Protein AF-A0A7S1EQN2-F1 (afdb_monomer)

Radius of gyration: 23.6 Å; Cα contacts (8 Å, |Δi|>4): 214; chains: 1; bounding box: 55×67×51 Å

Sequence (287 aa):
FISLLSAARLQPSLTHERLGELANFMASVASGYPKDSQSVASEIAAFLDESAPVMQPVLRKQLVRSISVLRSKGAIELTVTVPLFFRMLSIRDKALRVSLHSQIIADIKSLNQKHKNEQLNRKLQTFLFQMIQENDELLVKRALHLLSELFRRRIWNDERTVNVISLACFHDSASIFLIAARFLLGSNQNLDSEYQAESGSESDGEEETESGKGKKNKGLKFDSSGIEGKAMWEAFHKTSKKSTRKKKRVERAIAKAQKKSAFHSDSNGVELEDNPFAAIMMLHDPQ

Solvent-accessible surface area (backbone atoms only — not comparable to full-atom values): 16886 Å² total; per-residue (Å²): 106,68,73,55,53,54,53,37,69,77,45,39,67,53,90,53,66,69,53,29,55,48,42,39,49,51,32,71,51,27,88,82,36,65,70,61,30,28,55,52,43,51,55,52,50,52,50,46,72,77,37,50,87,60,31,41,70,68,49,52,54,33,47,53,51,18,46,58,47,28,37,76,73,68,34,46,58,65,86,58,49,47,59,53,49,54,61,56,51,75,46,98,39,53,71,57,35,57,50,43,55,55,45,51,52,50,50,58,48,59,60,42,67,88,52,77,50,62,73,61,49,52,53,54,48,53,52,47,55,51,44,53,74,45,88,50,67,66,57,22,47,54,39,50,53,51,51,53,51,38,33,74,71,60,73,56,78,47,47,67,60,41,44,53,42,55,57,39,44,74,44,94,49,67,68,46,18,51,55,32,49,36,55,44,62,43,71,55,89,50,50,74,60,49,53,55,48,61,50,41,70,84,65,74,85,82,82,90,74,89,82,79,95,70,95,68,84,82,73,82,80,82,75,96,70,71,78,60,63,59,55,54,55,56,67,76,57,75,85,53,93,78,45,66,69,55,50,54,52,50,53,52,50,52,52,50,51,51,49,54,53,48,71,66,64,74,72,87,80,79,92,70,65,85,53,48,46,58,51,57,76,40,45,86,74,96,122

Nearest PDB structures (foldseek):
  8fl3-assembly1_NT  TM=7.918E-01  e=3.821E-11  Homo sapiens
  8inf-assembly1_f  TM=8.889E-01  e=9.506E-09  Homo sapiens
  8ink-assembly1_N  TM=9.505E-01  e=3.818E-08  Homo sapiens
  8ipy-assembly1_N  TM=9.515E-01  e=5.466E-08  Homo sapiens
  6mq5-assembly2_B  TM=6.743E-01  e=2.743E-01  Homo sapiens

InterPro domains:
  IPR012977 SDA1, N-terminal [PF08158] (25-287)
  IPR027312 Sda1 [PTHR12730] (1-287)

Secondary structure (DSSP, 8-state):
-HHHHHHHHH-TTS--HHHHHHHHHHHHHGGG-HHHHHHHHHHHHHHHHHHTTTS-HHHHHHHHHHHHHHHHTTSS-HHHHHHHHHHGGGSS-HHHHHHHHHHHHHHHHHHTSSS--HHHHHHHHHHHHHHHSSS-HHHHHHHHHHHHHHHHTTSS--HHHHHHHHHGGGSS-HHHHHHHHHHHTT--TTHHHHHHHHHHHTS-S--------------------STHHHHHHHHHTSS-TTHHHHHHHHHHHHHHHHHHHHTTTSS-S------TTTTGGGSS---

Structure (mmCIF, N/CA/C/O backbone):
data_AF-A0A7S1EQN2-F1
#
_entry.id   AF-A0A7S1EQN2-F1
#
loop_
_atom_site.group_PDB
_atom_site.id
_atom_site.type_symbol
_atom_site.label_atom_id
_atom_site.label_alt_id
_atom_site.label_comp_id
_atom_site.label_asym_id
_atom_site.label_entity_id
_atom_site.label_seq_id
_atom_site.pdbx_PDB_ins_code
_atom_site.Cartn_x
_atom_site.Cartn_y
_atom_site.Cartn_z
_atom_site.occupancy
_atom_site.B_iso_or_equiv
_atom_site.auth_seq_id
_atom_site.auth_comp_id
_atom_site.auth_asym_id
_atom_site.auth_atom_id
_atom_site.pdbx_PDB_model_num
ATOM 1 N N . PHE A 1 1 ? -18.781 -7.965 18.077 1.00 85.00 1 PHE A N 1
ATOM 2 C CA . PHE A 1 1 ? -17.889 -7.831 16.908 1.00 85.00 1 PHE A CA 1
ATOM 3 C C . PHE A 1 1 ? -17.372 -9.191 16.466 1.00 85.00 1 PHE A C 1
ATOM 5 O O . PHE A 1 1 ? -17.768 -9.625 15.397 1.00 85.00 1 PHE A O 1
ATOM 12 N N . ILE A 1 2 ? -16.609 -9.898 17.309 1.00 86.50 2 ILE A N 1
ATOM 13 C CA . ILE A 1 2 ? -16.015 -11.212 16.989 1.00 86.50 2 ILE A CA 1
ATOM 14 C C . ILE A 1 2 ? -17.048 -12.213 16.444 1.00 86.50 2 ILE A C 1
ATOM 16 O O . ILE A 1 2 ? -16.829 -12.783 15.386 1.00 86.50 2 ILE A O 1
ATOM 20 N N . SER A 1 3 ? -18.218 -12.350 17.078 1.00 87.94 3 SER A N 1
ATOM 21 C CA . SER A 1 3 ? -19.278 -13.261 16.605 1.00 87.94 3 SER A CA 1
ATOM 22 C C . SER A 1 3 ? -19.868 -12.890 15.236 1.00 87.94 3 SER A C 1
ATOM 24 O O . SER A 1 3 ? -20.307 -13.759 14.495 1.00 87.94 3 SER A O 1
ATOM 26 N N . LEU A 1 4 ? -19.900 -11.596 14.892 1.00 87.62 4 LEU A N 1
ATOM 27 C CA . LEU A 1 4 ? -20.337 -11.148 13.563 1.00 87.62 4 LEU A CA 1
ATOM 28 C C . LEU A 1 4 ? -19.239 -11.383 12.526 1.00 87.62 4 LEU A C 1
ATOM 30 O O . LEU A 1 4 ? -19.537 -11.737 11.393 1.00 87.62 4 LEU A O 1
ATOM 34 N N . LEU A 1 5 ? -17.975 -11.210 12.918 1.00 87.81 5 LEU A N 1
ATOM 35 C CA . LEU A 1 5 ? -16.831 -11.491 12.061 1.00 87.81 5 LEU A CA 1
ATOM 36 C C . LEU A 1 5 ? -16.730 -12.988 11.744 1.00 87.81 5 LEU A C 1
ATOM 38 O O . LEU A 1 5 ? -16.523 -13.345 10.591 1.00 87.81 5 LEU A O 1
ATOM 42 N N . SER A 1 6 ? -16.938 -13.868 12.729 1.00 86.81 6 SER A N 1
ATOM 43 C CA . SER A 1 6 ? -16.948 -15.317 12.504 1.00 86.81 6 SER A CA 1
ATOM 44 C C . SER A 1 6 ? -18.106 -15.752 11.603 1.00 86.81 6 SER A C 1
ATOM 46 O O . SER A 1 6 ? -17.902 -16.563 10.704 1.00 86.81 6 SER A O 1
ATOM 48 N N . ALA A 1 7 ? -19.297 -15.169 11.772 1.00 86.75 7 ALA A N 1
ATOM 49 C CA . ALA A 1 7 ? -20.413 -15.388 10.853 1.00 86.75 7 ALA A CA 1
ATOM 50 C C . ALA A 1 7 ? -20.083 -14.910 9.425 1.00 86.75 7 ALA A C 1
ATOM 52 O O . ALA A 1 7 ? -20.364 -15.611 8.454 1.00 86.75 7 ALA A O 1
ATOM 53 N N . ALA A 1 8 ? -19.427 -13.754 9.290 1.00 86.12 8 ALA A N 1
ATOM 54 C CA . ALA A 1 8 ? -19.011 -13.227 7.995 1.00 86.12 8 ALA A CA 1
ATOM 55 C C . ALA A 1 8 ? -17.908 -14.062 7.323 1.00 86.12 8 ALA A C 1
ATOM 57 O O . ALA A 1 8 ? -17.901 -14.155 6.100 1.00 86.12 8 ALA A O 1
ATOM 58 N N . ARG A 1 9 ? -17.027 -14.721 8.091 1.00 86.75 9 ARG A N 1
ATOM 59 C CA . ARG A 1 9 ? -16.051 -15.692 7.558 1.00 86.75 9 ARG A CA 1
ATOM 60 C C . ARG A 1 9 ? -16.719 -16.916 6.937 1.00 86.75 9 ARG A C 1
ATOM 62 O O . ARG A 1 9 ? -16.234 -17.421 5.933 1.00 86.75 9 ARG A O 1
ATOM 69 N N . LEU A 1 10 ? -17.838 -17.375 7.499 1.00 86.31 10 LEU A N 1
ATOM 70 C CA . LEU A 1 10 ? -18.585 -18.515 6.956 1.00 86.31 10 LEU A CA 1
ATOM 71 C C . LEU A 1 10 ? -19.320 -18.165 5.657 1.00 86.31 10 LEU A C 1
ATOM 73 O O . LEU A 1 10 ? -19.461 -19.017 4.783 1.00 86.31 10 LEU A O 1
ATOM 77 N N . GLN A 1 11 ? -19.801 -16.925 5.526 1.00 85.00 11 GLN A N 1
ATOM 78 C CA . GLN A 1 11 ? -20.533 -16.460 4.344 1.00 85.00 11 GLN A CA 1
ATOM 79 C C . GLN A 1 11 ? -20.067 -15.059 3.905 1.00 85.00 11 GLN A C 1
ATOM 81 O O . GLN A 1 11 ? -20.773 -14.071 4.139 1.00 85.00 11 GLN A O 1
ATOM 86 N N . PRO A 1 12 ? -18.900 -14.947 3.238 1.00 80.38 12 PRO A N 1
ATOM 87 C CA . PRO A 1 12 ? -18.313 -13.651 2.878 1.00 80.38 12 PRO A CA 1
ATOM 88 C C . PRO A 1 12 ? -19.058 -12.897 1.770 1.00 80.38 12 PRO A C 1
ATOM 90 O O . PRO A 1 12 ? -18.934 -11.678 1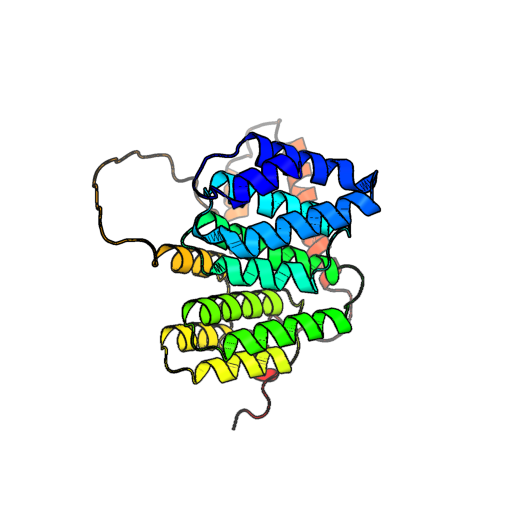.658 1.00 80.38 12 PRO A O 1
ATOM 93 N N . SER A 1 13 ? -19.831 -13.613 0.950 1.00 81.31 13 SER A N 1
ATOM 94 C CA . SER A 1 13 ? -20.605 -13.053 -0.163 1.00 81.31 13 SER A CA 1
ATOM 95 C C . SER A 1 13 ? -21.877 -12.327 0.282 1.00 81.31 13 SER A C 1
ATOM 97 O O . SER A 1 13 ? -22.443 -11.556 -0.496 1.00 81.31 13 SER A O 1
ATOM 99 N N . LEU A 1 14 ? -22.332 -12.549 1.518 1.00 84.31 14 LEU A N 1
ATOM 100 C CA . LEU A 1 14 ? -23.520 -11.895 2.055 1.00 84.31 14 LEU A CA 1
ATOM 101 C C . LEU A 1 14 ? -23.234 -10.456 2.492 1.00 84.31 14 LEU A C 1
ATOM 103 O O . LEU A 1 14 ? -22.115 -10.061 2.823 1.00 84.31 14 LEU A O 1
ATOM 107 N N . THR A 1 15 ? -24.292 -9.655 2.505 1.00 81.94 15 THR A N 1
ATOM 108 C CA . THR A 1 15 ? -24.263 -8.279 2.995 1.00 81.94 15 THR A CA 1
ATOM 109 C C . THR A 1 15 ? -24.235 -8.264 4.522 1.00 81.94 15 THR A C 1
ATOM 111 O O . THR A 1 15 ? -25.229 -8.586 5.169 1.00 81.94 15 THR A O 1
ATOM 114 N N . HIS A 1 16 ? -23.113 -7.836 5.104 1.00 84.88 16 HIS A N 1
ATOM 115 C CA . HIS A 1 16 ? -22.949 -7.685 6.556 1.00 84.88 16 HIS A CA 1
ATOM 116 C C . HIS A 1 16 ? -22.845 -6.207 6.958 1.00 84.88 16 HIS A C 1
ATOM 118 O O . HIS A 1 16 ? -21.802 -5.756 7.429 1.00 84.88 16 HIS A O 1
ATOM 124 N N . GLU A 1 17 ? -23.918 -5.431 6.779 1.00 86.88 17 GLU A N 1
ATOM 125 C CA . GLU A 1 17 ? -23.920 -3.975 7.042 1.00 86.88 17 GLU A CA 1
ATOM 126 C C . GLU A 1 17 ? -23.483 -3.636 8.474 1.00 86.88 17 GLU A C 1
ATOM 128 O O . GLU A 1 17 ? -22.577 -2.829 8.697 1.00 86.88 17 GLU A O 1
ATOM 133 N N . ARG A 1 18 ? -24.046 -4.353 9.453 1.00 89.50 18 ARG A N 1
ATOM 134 C CA . ARG A 1 18 ? -23.742 -4.168 10.878 1.00 89.50 18 ARG A CA 1
ATOM 135 C C . ARG A 1 18 ? -22.270 -4.419 11.212 1.00 89.50 18 ARG A C 1
ATOM 137 O O . ARG A 1 18 ? -21.742 -3.802 12.136 1.00 89.50 18 ARG A O 1
ATOM 144 N N . LEU A 1 19 ? -21.598 -5.320 10.489 1.00 91.00 19 LEU A N 1
ATOM 145 C CA . LEU A 1 19 ? -20.172 -5.581 10.690 1.00 91.00 19 LEU A CA 1
ATOM 146 C C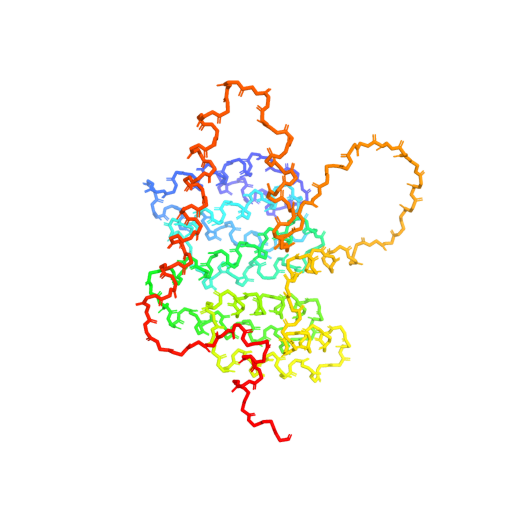 . LEU A 1 19 ? -19.338 -4.374 10.255 1.00 91.00 19 LEU A C 1
ATOM 148 O O . LEU A 1 19 ? -18.439 -3.962 10.988 1.00 91.00 19 LEU A O 1
ATOM 152 N N . GLY A 1 20 ? -19.658 -3.788 9.100 1.00 89.88 20 GLY A N 1
ATOM 153 C CA . GLY A 1 20 ? -18.972 -2.606 8.587 1.00 89.88 20 GLY A CA 1
ATOM 154 C C . GLY A 1 20 ? -19.189 -1.365 9.455 1.00 89.88 20 GLY A C 1
ATOM 155 O O . GLY A 1 20 ? -18.242 -0.622 9.724 1.00 89.88 20 GLY A O 1
ATOM 156 N N . GLU A 1 21 ? -20.406 -1.152 9.957 1.00 92.75 21 GLU A N 1
ATOM 157 C CA . GLU A 1 21 ? -20.699 -0.081 10.920 1.00 92.75 21 GLU A CA 1
ATOM 158 C C . GLU A 1 21 ? -19.923 -0.265 12.225 1.00 92.75 21 GLU A C 1
ATOM 160 O O . GLU A 1 21 ? -19.271 0.667 12.707 1.00 92.75 21 GLU A O 1
ATOM 165 N N . LEU A 1 22 ? -19.934 -1.485 12.768 1.00 92.81 22 LEU A N 1
ATOM 166 C CA . LEU A 1 22 ? -19.244 -1.794 14.012 1.00 92.81 22 LEU A CA 1
ATOM 167 C C . LEU A 1 22 ? -17.724 -1.673 13.859 1.00 92.81 22 LEU A C 1
ATOM 169 O O . LEU A 1 22 ? -17.082 -1.122 14.745 1.00 92.81 22 LEU A O 1
ATOM 173 N N . ALA A 1 23 ? -17.147 -2.108 12.736 1.00 92.44 23 ALA A N 1
ATOM 174 C CA . ALA A 1 23 ? -15.722 -1.936 12.450 1.00 92.44 23 ALA A CA 1
ATOM 175 C C . ALA A 1 23 ? -15.318 -0.451 12.438 1.00 92.44 23 ALA A C 1
ATOM 177 O O . ALA A 1 23 ? -14.333 -0.068 13.074 1.00 92.44 23 ALA A O 1
ATOM 178 N N . ASN A 1 24 ? -16.121 0.406 11.796 1.00 93.19 24 ASN A N 1
ATOM 179 C CA . ASN A 1 24 ? -15.877 1.850 11.781 1.00 93.19 24 ASN A CA 1
ATOM 180 C C . ASN A 1 24 ? -16.027 2.473 13.178 1.00 93.19 24 ASN A C 1
ATOM 182 O O . ASN A 1 24 ? -15.241 3.348 13.548 1.00 93.19 24 ASN A O 1
ATOM 186 N N . PHE A 1 25 ? -17.007 2.019 13.966 1.00 93.44 25 PHE A N 1
ATOM 187 C CA . PHE A 1 25 ? -17.165 2.435 15.358 1.00 93.44 25 PHE A CA 1
ATOM 188 C C . PHE A 1 25 ? -15.950 2.034 16.204 1.00 93.44 25 PHE A C 1
ATOM 190 O O . PHE A 1 25 ? -15.373 2.877 16.883 1.00 93.44 25 PHE A O 1
ATOM 197 N N . MET A 1 26 ? -15.493 0.784 16.112 1.00 91.62 26 MET A N 1
ATOM 198 C CA . MET A 1 26 ? -14.305 0.321 16.838 1.00 91.62 26 MET A CA 1
ATOM 199 C C . MET A 1 26 ? -13.057 1.115 16.439 1.00 91.62 26 MET A C 1
ATOM 201 O O . MET A 1 26 ? -12.282 1.532 17.300 1.00 91.62 26 MET A O 1
ATOM 205 N N . ALA A 1 27 ? -12.904 1.423 15.149 1.00 91.88 27 ALA A N 1
ATOM 206 C CA . ALA A 1 27 ? -11.832 2.284 14.667 1.00 91.88 27 ALA A CA 1
ATOM 207 C C . ALA A 1 27 ? -11.919 3.713 15.234 1.00 91.88 27 ALA A C 1
ATOM 209 O O . ALA A 1 27 ? -10.887 4.324 15.530 1.00 91.88 27 ALA A O 1
ATOM 210 N N . SER A 1 28 ? -13.121 4.266 15.432 1.00 91.19 28 SER A N 1
ATOM 211 C CA . SER A 1 28 ? -13.308 5.617 15.978 1.00 91.19 28 SER A CA 1
ATOM 212 C C . SER A 1 28 ? -13.009 5.697 17.482 1.00 91.19 28 SER A C 1
ATOM 214 O O . SER A 1 28 ? -12.367 6.661 17.902 1.00 91.19 28 SER A O 1
ATOM 216 N N . VAL A 1 29 ? -13.335 4.663 18.263 1.00 91.88 29 VAL A N 1
ATOM 217 C CA . VAL A 1 29 ? -13.064 4.609 19.717 1.00 91.88 29 VAL A CA 1
ATOM 218 C C . VAL A 1 29 ? -11.688 4.042 20.084 1.00 91.88 29 VAL A C 1
ATOM 220 O O . VAL A 1 29 ? -11.309 4.075 21.252 1.00 91.88 29 VAL A O 1
ATOM 223 N N . ALA A 1 30 ? -10.904 3.581 19.105 1.00 89.69 30 ALA A N 1
ATOM 224 C CA . ALA A 1 30 ? -9.616 2.913 19.323 1.00 89.69 30 ALA A CA 1
ATOM 225 C C . ALA A 1 30 ? -8.612 3.675 20.214 1.00 89.69 30 ALA A C 1
ATOM 227 O O . ALA A 1 30 ? -7.820 3.051 20.910 1.00 89.69 30 ALA A O 1
ATOM 228 N N . SER A 1 31 ? -8.665 5.012 20.253 1.00 87.62 31 SER A N 1
ATOM 229 C CA . SER A 1 31 ? -7.789 5.824 21.114 1.00 87.62 31 SER A CA 1
ATOM 230 C C . SER A 1 31 ? -8.043 5.623 22.611 1.00 87.62 31 SER A C 1
ATOM 232 O O . SER A 1 31 ? -7.142 5.861 23.406 1.00 87.62 31 SER A O 1
ATOM 234 N N . GLY A 1 32 ? -9.250 5.200 22.999 1.00 89.12 32 GLY A N 1
ATOM 235 C CA . GLY A 1 32 ? -9.588 4.883 24.389 1.00 89.12 32 GLY A CA 1
ATOM 236 C C . GLY A 1 32 ? -9.242 3.449 24.800 1.00 89.12 32 GLY A C 1
ATOM 237 O O . GLY A 1 32 ? -9.201 3.165 25.992 1.00 89.12 32 GLY A O 1
ATOM 238 N N . TYR A 1 33 ? -8.974 2.557 23.837 1.00 90.31 33 TYR A N 1
ATOM 239 C CA . TYR A 1 33 ? -8.808 1.114 24.063 1.00 90.31 33 TYR A CA 1
ATOM 240 C C . TYR A 1 33 ? -7.632 0.549 23.237 1.00 90.31 33 TYR A C 1
ATOM 242 O O . TYR A 1 33 ? -7.837 -0.162 22.249 1.00 90.31 33 TYR A O 1
ATOM 250 N N . PRO A 1 34 ? -6.371 0.855 23.601 1.00 86.75 34 PRO A N 1
ATOM 251 C CA . PRO A 1 34 ? -5.199 0.486 22.801 1.00 86.75 34 PRO A CA 1
ATOM 252 C C . PRO A 1 34 ? -4.979 -1.031 22.691 1.00 86.75 34 PRO A C 1
ATOM 254 O O . PRO A 1 34 ? -4.577 -1.506 21.636 1.00 86.75 34 PRO A O 1
ATOM 257 N N . LYS A 1 35 ? -5.283 -1.810 23.739 1.00 87.94 35 LYS A N 1
ATOM 258 C CA . LYS A 1 35 ? -5.119 -3.277 23.715 1.00 87.94 35 LYS A CA 1
ATOM 259 C C . LYS A 1 35 ? -6.148 -3.949 22.803 1.00 87.94 35 LYS A C 1
ATOM 261 O O . LYS A 1 35 ? -5.788 -4.723 21.922 1.00 87.94 35 LYS A O 1
ATOM 266 N N . ASP A 1 36 ? -7.420 -3.594 22.970 1.00 88.31 36 ASP A N 1
ATOM 267 C CA . ASP A 1 36 ? -8.506 -4.187 22.184 1.00 88.31 36 ASP A CA 1
ATOM 268 C C . ASP A 1 36 ? -8.455 -3.738 20.719 1.00 88.31 36 ASP A C 1
ATOM 270 O O . ASP A 1 36 ? -8.757 -4.516 19.818 1.00 88.31 36 ASP A O 1
ATOM 274 N N . SER A 1 37 ? -8.015 -2.502 20.452 1.00 88.88 37 SER A N 1
ATOM 275 C CA . SER A 1 37 ? -7.888 -1.997 19.080 1.00 88.88 37 SER A CA 1
ATOM 276 C C . SER A 1 37 ? -6.827 -2.730 18.257 1.00 88.88 37 SER A C 1
ATOM 278 O O . SER A 1 37 ? -7.041 -2.910 17.060 1.00 88.88 37 SER A O 1
ATOM 280 N N . GLN A 1 38 ? -5.738 -3.206 18.873 1.00 91.31 38 GLN A N 1
ATOM 281 C CA . GLN A 1 38 ? -4.743 -4.048 18.197 1.00 91.31 38 GLN A CA 1
ATOM 282 C C . GLN A 1 38 ? -5.329 -5.409 17.806 1.00 91.31 38 GLN A C 1
ATOM 284 O O . GLN A 1 38 ? -5.182 -5.839 16.662 1.00 91.31 38 GLN A O 1
ATOM 289 N N . SER A 1 39 ? -6.052 -6.060 18.726 1.00 91.31 39 SER A N 1
ATOM 290 C CA . SER A 1 39 ? -6.739 -7.327 18.441 1.00 91.31 39 SER A CA 1
ATOM 291 C C . SER A 1 39 ? -7.751 -7.162 17.305 1.00 91.31 39 SER A C 1
ATOM 293 O O . SER A 1 39 ? -7.737 -7.922 16.341 1.00 91.31 39 SER A O 1
ATOM 295 N N . VAL A 1 40 ? -8.564 -6.106 17.355 1.00 91.31 40 VAL A N 1
ATOM 296 C CA . VAL A 1 40 ? -9.558 -5.805 16.317 1.00 91.31 40 VAL A CA 1
ATOM 297 C C . VAL A 1 40 ? -8.902 -5.526 14.970 1.00 91.31 40 VAL A C 1
ATOM 299 O O . VAL A 1 40 ? -9.380 -6.016 13.950 1.00 91.31 40 VAL A O 1
ATOM 302 N N . ALA A 1 41 ? -7.810 -4.758 14.946 1.00 92.12 41 ALA A N 1
ATOM 303 C CA . ALA A 1 41 ? -7.085 -4.475 13.713 1.00 92.12 41 ALA A CA 1
ATOM 304 C C . ALA A 1 41 ? -6.530 -5.757 13.077 1.00 92.12 41 ALA A C 1
ATOM 306 O O . ALA A 1 41 ? -6.683 -5.943 11.871 1.00 92.12 41 ALA A O 1
ATOM 307 N N . SER A 1 42 ? -5.954 -6.650 13.889 1.00 92.38 42 SER A N 1
ATOM 308 C CA . SER A 1 42 ? -5.448 -7.954 13.444 1.00 92.38 42 SER A CA 1
ATOM 309 C C . SER A 1 42 ? -6.557 -8.831 12.855 1.00 92.38 42 SER A C 1
ATOM 311 O O . SER A 1 42 ? -6.423 -9.355 11.753 1.00 92.38 42 SER A O 1
ATOM 313 N N . GLU A 1 43 ? -7.701 -8.924 13.536 1.00 92.12 43 GLU A N 1
ATOM 314 C CA . GLU A 1 43 ? -8.838 -9.738 13.092 1.00 92.12 43 GLU A CA 1
ATOM 315 C C . GLU A 1 43 ? -9.469 -9.228 11.786 1.00 92.12 43 GLU A C 1
ATOM 317 O O . GLU A 1 43 ? -9.845 -10.025 10.920 1.00 92.12 43 GLU A O 1
ATOM 322 N N . ILE A 1 44 ? -9.567 -7.900 11.616 1.00 92.62 44 ILE A N 1
ATOM 323 C CA . ILE A 1 44 ? -10.038 -7.295 10.359 1.00 92.62 44 ILE A CA 1
ATOM 324 C C . ILE A 1 44 ? -9.021 -7.533 9.240 1.00 92.62 44 ILE A C 1
ATOM 326 O O . ILE A 1 44 ? -9.424 -7.848 8.121 1.00 92.62 44 ILE A O 1
ATOM 330 N N . ALA A 1 45 ? -7.722 -7.390 9.524 1.00 92.81 45 ALA A N 1
ATOM 331 C CA . ALA A 1 45 ? -6.664 -7.620 8.545 1.00 92.81 45 ALA A CA 1
ATOM 332 C C . ALA A 1 45 ? -6.666 -9.071 8.043 1.00 92.81 45 ALA A C 1
ATOM 334 O O . ALA A 1 45 ? -6.677 -9.281 6.834 1.00 92.81 45 ALA A O 1
ATOM 335 N N . ALA A 1 46 ? -6.754 -10.048 8.950 1.00 92.50 46 ALA A N 1
ATOM 336 C CA . ALA A 1 46 ? -6.858 -11.465 8.601 1.00 92.50 46 ALA A CA 1
ATOM 337 C C . ALA A 1 46 ? -8.103 -11.755 7.749 1.00 92.50 46 ALA A C 1
ATOM 339 O O . ALA A 1 46 ? -8.019 -12.411 6.715 1.00 92.50 46 ALA A O 1
ATOM 340 N N . PHE A 1 47 ? -9.257 -11.193 8.125 1.00 91.44 47 PHE A N 1
ATOM 341 C CA . PHE A 1 47 ? -10.487 -11.393 7.360 1.00 91.44 47 PHE A CA 1
ATOM 342 C C . PHE A 1 47 ? -10.425 -10.790 5.949 1.00 91.44 47 PHE A C 1
ATOM 344 O O . PHE A 1 47 ? -10.927 -11.390 4.997 1.00 91.44 47 PHE A O 1
ATOM 351 N N . LEU A 1 48 ? -9.812 -9.612 5.794 1.00 91.56 48 LEU A N 1
ATOM 352 C CA . LEU A 1 48 ? -9.581 -9.036 4.471 1.00 91.56 48 LEU A CA 1
ATOM 353 C C . LEU A 1 48 ? -8.623 -9.898 3.648 1.00 91.56 48 LEU A C 1
ATOM 355 O O . LEU A 1 48 ? -8.877 -10.087 2.465 1.00 91.56 48 LEU A O 1
ATOM 359 N N . ASP A 1 49 ? -7.570 -10.443 4.250 1.00 90.25 49 ASP A N 1
ATOM 360 C CA . ASP A 1 49 ? -6.608 -11.268 3.518 1.00 90.25 49 ASP A CA 1
ATOM 361 C C . ASP A 1 49 ? -7.243 -12.553 2.966 1.00 90.25 49 ASP A C 1
ATOM 363 O O . ASP A 1 49 ? -7.037 -12.908 1.809 1.00 90.25 49 ASP A O 1
ATOM 367 N N . GLU A 1 50 ? -8.085 -13.208 3.768 1.00 89.75 50 GLU A N 1
ATOM 368 C CA . GLU A 1 50 ? -8.747 -14.465 3.402 1.00 89.75 50 GLU A CA 1
ATOM 369 C C . GLU A 1 50 ? -9.904 -14.268 2.411 1.00 89.75 50 GLU A C 1
ATOM 371 O O . GLU A 1 50 ? -10.105 -15.072 1.503 1.00 89.75 50 GLU A O 1
ATOM 376 N N . SER A 1 51 ? -10.716 -13.224 2.609 1.00 87.06 51 SER A N 1
ATOM 377 C CA . SER A 1 51 ? -12.047 -13.127 1.991 1.00 87.06 51 SER A CA 1
ATOM 378 C C . SER A 1 51 ? -12.244 -11.917 1.076 1.00 87.06 51 SER A C 1
ATOM 380 O O . SER A 1 51 ? -13.332 -11.760 0.512 1.00 87.06 51 SER A O 1
ATOM 382 N N . ALA A 1 52 ? -11.246 -11.042 0.893 1.00 85.62 52 ALA A N 1
ATOM 383 C CA . ALA A 1 52 ? -11.435 -9.813 0.117 1.00 85.62 52 ALA A CA 1
ATOM 384 C C . ALA A 1 52 ? -11.975 -10.023 -1.313 1.00 85.62 52 ALA A C 1
ATOM 386 O O . ALA A 1 52 ? -12.863 -9.248 -1.679 1.00 85.62 52 ALA A O 1
ATOM 387 N N . PRO A 1 53 ? -11.547 -11.024 -2.113 1.00 86.50 53 PRO A N 1
ATOM 388 C CA . PRO A 1 53 ? -12.052 -11.202 -3.479 1.00 86.50 53 PRO A CA 1
ATOM 389 C C . PRO A 1 53 ? -13.560 -11.483 -3.553 1.00 86.50 53 PRO A C 1
ATOM 391 O O . PRO A 1 53 ? -14.237 -10.960 -4.434 1.00 86.50 53 PRO A O 1
ATOM 394 N N . VAL A 1 54 ? -14.095 -12.249 -2.596 1.00 87.81 54 VAL A N 1
ATOM 395 C CA . VAL A 1 54 ? -15.499 -12.713 -2.567 1.00 87.81 54 VAL A CA 1
ATOM 396 C C . VAL A 1 54 ? -16.414 -11.746 -1.800 1.00 87.81 54 VAL A C 1
ATOM 398 O O . VAL A 1 54 ? -17.635 -11.779 -1.940 1.00 87.81 54 VAL A O 1
ATOM 401 N N . MET A 1 55 ? -15.827 -10.858 -0.998 1.00 87.81 55 MET A N 1
ATOM 402 C CA . MET A 1 55 ? -16.551 -9.886 -0.185 1.00 87.81 55 MET A CA 1
ATOM 403 C C . MET A 1 55 ? -17.308 -8.848 -1.020 1.00 87.81 55 MET A C 1
ATOM 405 O O . MET A 1 55 ? -16.806 -8.349 -2.027 1.00 87.81 55 MET A O 1
ATOM 409 N N . GLN A 1 56 ? -18.472 -8.425 -0.526 1.00 88.19 56 GLN A N 1
ATOM 410 C CA . GLN A 1 56 ? -19.225 -7.311 -1.103 1.00 88.19 56 GLN A CA 1
ATOM 411 C C . GLN A 1 56 ? -18.398 -6.004 -1.142 1.00 88.19 56 GLN A C 1
ATOM 413 O O . GLN A 1 56 ? -17.794 -5.638 -0.124 1.00 88.19 56 GLN A O 1
ATOM 418 N N . PRO A 1 57 ? -18.409 -5.239 -2.255 1.00 89.19 57 PRO A N 1
ATOM 419 C CA . PRO A 1 57 ? -17.586 -4.032 -2.412 1.00 89.19 57 PRO A CA 1
ATOM 420 C C . PRO A 1 57 ? -17.784 -2.981 -1.309 1.00 89.19 57 PRO A C 1
ATOM 422 O O . PRO A 1 57 ? -16.826 -2.353 -0.851 1.00 89.19 57 PRO A O 1
ATOM 425 N N . VAL A 1 58 ? -19.024 -2.811 -0.835 1.00 89.94 58 VAL A N 1
ATOM 426 C CA . VAL A 1 58 ? -19.368 -1.848 0.225 1.00 89.94 58 VAL A CA 1
ATOM 427 C C . VAL A 1 58 ? -18.693 -2.216 1.547 1.00 89.94 58 VAL A C 1
ATOM 429 O O . VAL A 1 58 ? -18.015 -1.376 2.145 1.00 89.94 58 VAL A O 1
ATOM 432 N N . LEU A 1 59 ? -18.823 -3.477 1.974 1.00 90.69 59 LEU A N 1
ATOM 433 C CA . LEU A 1 59 ? -18.204 -3.977 3.201 1.00 90.69 59 LEU A CA 1
ATOM 434 C C . LEU A 1 59 ? -16.679 -3.902 3.104 1.00 90.69 59 LEU A C 1
ATOM 436 O O . LEU A 1 59 ? -16.024 -3.391 4.012 1.00 90.69 59 LEU A O 1
ATOM 440 N N . ARG A 1 60 ? -16.117 -4.316 1.963 1.00 91.81 60 ARG A N 1
ATOM 441 C CA . ARG A 1 6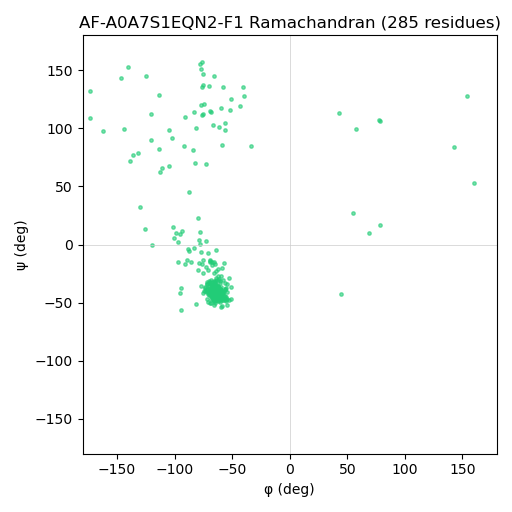0 ? -14.678 -4.255 1.687 1.00 91.81 60 ARG A CA 1
ATOM 442 C C . ARG A 1 60 ? -14.136 -2.837 1.874 1.00 91.81 60 ARG A C 1
ATOM 444 O O . ARG A 1 60 ? -13.158 -2.630 2.591 1.00 91.81 60 ARG A O 1
ATOM 451 N N . LYS A 1 61 ? -14.823 -1.836 1.315 1.00 90.69 61 LYS A N 1
ATOM 452 C CA . LYS A 1 61 ? -14.470 -0.418 1.472 1.00 90.69 61 LYS A CA 1
ATOM 453 C C . LYS A 1 61 ? -14.575 0.062 2.924 1.00 90.69 61 LYS A C 1
ATOM 455 O O . LYS A 1 61 ? -13.719 0.825 3.376 1.00 90.69 61 LYS A O 1
ATOM 460 N N . GLN A 1 62 ? -15.598 -0.367 3.665 1.00 92.56 62 GLN A N 1
ATOM 461 C CA . GLN A 1 62 ? -15.764 -0.019 5.082 1.00 92.56 62 GLN A CA 1
ATOM 462 C C . GLN A 1 62 ? -14.658 -0.614 5.965 1.00 92.56 62 GLN A C 1
ATOM 464 O O . GLN A 1 62 ? -14.141 0.081 6.844 1.00 92.56 62 GLN A O 1
ATOM 469 N N . LEU A 1 63 ? -14.256 -1.862 5.721 1.00 92.75 63 LEU A N 1
ATOM 470 C CA . LEU A 1 63 ? -13.178 -2.516 6.465 1.00 92.75 63 LEU A CA 1
ATOM 471 C C . LEU A 1 63 ? -11.811 -1.901 6.150 1.00 92.75 63 LEU A C 1
ATOM 473 O O . LEU A 1 63 ? -11.069 -1.583 7.076 1.00 92.75 63 LEU A O 1
ATOM 477 N N . VAL A 1 64 ? -11.514 -1.625 4.875 1.00 93.69 64 VAL A N 1
ATOM 478 C CA . VAL A 1 64 ? -10.290 -0.905 4.477 1.00 93.69 64 VAL A CA 1
ATOM 479 C C . VAL A 1 64 ? -10.220 0.461 5.155 1.00 93.69 64 VAL A C 1
ATOM 481 O O . VAL A 1 64 ? -9.200 0.807 5.746 1.00 93.69 64 VAL A O 1
ATOM 484 N N . ARG A 1 65 ? -11.324 1.222 5.161 1.00 92.38 65 ARG A N 1
ATOM 485 C CA . ARG A 1 65 ? -11.400 2.502 5.883 1.00 92.38 65 ARG A CA 1
ATOM 486 C C . ARG A 1 65 ? -11.127 2.331 7.379 1.00 92.38 65 ARG A C 1
ATOM 488 O O . ARG A 1 65 ? -10.404 3.143 7.957 1.00 92.38 65 ARG A O 1
ATOM 495 N N . SER A 1 66 ? -11.690 1.292 7.993 1.00 93.00 66 SER A N 1
ATOM 496 C CA . SER A 1 66 ? -11.497 0.991 9.415 1.00 93.00 66 SER A CA 1
ATOM 497 C C . SER A 1 66 ? -10.025 0.704 9.724 1.00 93.00 66 SER A C 1
ATOM 499 O O . SER A 1 66 ? -9.479 1.309 10.647 1.00 93.00 66 SER A O 1
ATOM 501 N N . ILE A 1 67 ? -9.346 -0.113 8.906 1.00 93.94 67 ILE A N 1
ATOM 502 C CA . ILE A 1 67 ? -7.899 -0.359 9.028 1.00 93.94 67 ILE A CA 1
ATOM 503 C C . ILE A 1 67 ? -7.103 0.935 8.853 1.00 93.94 67 ILE A C 1
ATOM 505 O O . ILE A 1 67 ? -6.242 1.228 9.679 1.00 93.94 67 ILE A O 1
ATOM 509 N N . SER A 1 68 ? -7.400 1.753 7.839 1.00 92.69 68 SER A N 1
ATOM 510 C CA . SER A 1 68 ? -6.678 3.011 7.600 1.00 92.69 68 SER A CA 1
ATOM 511 C C . SER A 1 68 ? -6.709 3.945 8.813 1.00 92.69 68 SER A C 1
ATOM 513 O O . SER A 1 68 ? -5.698 4.585 9.127 1.00 92.69 68 SER A O 1
ATOM 515 N N . VAL A 1 69 ? -7.851 4.006 9.511 1.00 92.44 69 VAL A N 1
ATOM 516 C CA . VAL A 1 69 ? -8.025 4.775 10.753 1.00 92.44 69 VAL A CA 1
ATOM 517 C C . VAL A 1 69 ? -7.292 4.114 11.921 1.00 92.44 69 VAL A C 1
ATOM 519 O O . VAL A 1 69 ? -6.559 4.804 12.628 1.00 92.44 69 VAL A O 1
ATOM 522 N N . LEU A 1 70 ? -7.431 2.799 12.109 1.00 92.38 70 LEU A N 1
ATOM 523 C CA . LEU A 1 70 ? -6.744 2.048 13.170 1.00 92.38 70 LEU A CA 1
ATOM 524 C C . LEU A 1 70 ? -5.221 2.193 13.065 1.00 92.38 70 LEU A C 1
ATOM 526 O O . LEU A 1 70 ? -4.545 2.473 14.055 1.00 92.38 70 LEU A O 1
ATOM 530 N N . ARG A 1 71 ? -4.693 2.128 11.845 1.00 91.44 71 ARG A N 1
ATOM 531 C CA . ARG A 1 71 ? -3.283 2.369 11.543 1.00 91.44 71 ARG A CA 1
ATOM 532 C C . ARG A 1 71 ? -2.860 3.806 11.859 1.00 91.44 71 ARG A C 1
ATOM 534 O O . ARG A 1 71 ? -1.820 4.003 12.475 1.00 91.44 71 ARG A O 1
ATOM 541 N N . SER A 1 72 ? -3.682 4.816 11.547 1.00 88.94 72 SER A N 1
ATOM 542 C CA . SER A 1 72 ? -3.369 6.215 11.910 1.00 88.94 72 SER A CA 1
ATOM 543 C C . SER A 1 72 ? -3.274 6.439 13.426 1.00 88.94 72 SER A C 1
ATOM 545 O O . SER A 1 72 ? -2.632 7.384 13.875 1.00 88.94 72 SER A O 1
ATOM 547 N N . LYS A 1 73 ? -3.887 5.543 14.209 1.00 88.56 73 LYS A N 1
ATOM 548 C CA . LYS A 1 73 ? -3.870 5.533 15.674 1.00 88.56 73 LYS A CA 1
ATOM 549 C C . LYS A 1 73 ? -2.813 4.591 16.265 1.00 88.56 73 LYS A C 1
ATOM 551 O O . LYS A 1 73 ? -2.744 4.471 17.481 1.00 88.56 73 LYS A O 1
ATOM 556 N N . GLY A 1 74 ? -2.004 3.933 15.432 1.00 86.81 74 GLY A N 1
ATOM 557 C CA . GLY A 1 74 ? -0.933 3.036 15.874 1.00 86.81 74 GLY A CA 1
ATOM 558 C C . GLY A 1 74 ? -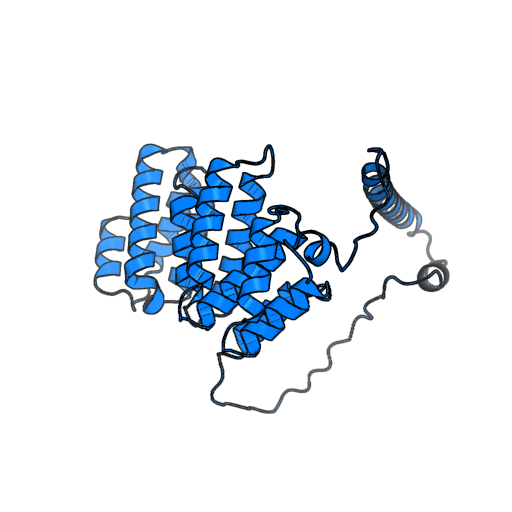1.392 1.645 16.328 1.00 86.81 74 GLY A C 1
ATOM 559 O O . GLY A 1 74 ? -0.627 0.957 16.993 1.00 86.81 74 GLY A O 1
ATOM 560 N N . ALA A 1 75 ? -2.613 1.215 15.988 1.00 89.94 75 ALA A N 1
ATOM 561 C CA . ALA A 1 75 ? -3.113 -0.117 16.352 1.00 89.94 75 ALA A CA 1
ATOM 562 C C . ALA A 1 75 ? -2.581 -1.248 15.446 1.00 89.94 75 ALA A C 1
ATOM 564 O O . ALA A 1 75 ? -2.682 -2.416 15.802 1.00 89.94 75 ALA A O 1
ATOM 565 N N . ILE A 1 76 ? -2.025 -0.917 14.277 1.00 89.19 76 ILE A N 1
ATOM 566 C CA . ILE A 1 76 ? -1.410 -1.873 13.348 1.00 89.19 76 ILE A CA 1
ATOM 567 C C . ILE A 1 76 ? -0.231 -1.214 12.628 1.00 89.19 76 ILE A C 1
ATOM 569 O O . ILE A 1 76 ? -0.273 -0.021 12.309 1.00 89.19 76 ILE A O 1
ATOM 573 N N . GLU A 1 77 ? 0.826 -1.985 12.381 1.00 89.75 77 GLU A N 1
ATOM 574 C CA . GLU A 1 77 ? 2.018 -1.494 11.696 1.00 89.75 77 GLU A CA 1
ATOM 575 C C . GLU A 1 77 ? 1.820 -1.370 10.175 1.00 89.75 77 GLU A C 1
ATOM 577 O O . GLU A 1 77 ? 1.085 -2.133 9.535 1.00 89.75 77 GLU A O 1
ATOM 582 N N . LEU A 1 78 ? 2.542 -0.423 9.563 1.00 89.12 78 LEU A N 1
ATOM 583 C CA . LEU A 1 78 ? 2.569 -0.252 8.103 1.00 89.12 78 LEU A CA 1
ATOM 584 C C . LEU A 1 78 ? 3.185 -1.462 7.387 1.00 89.12 78 LEU A C 1
ATOM 586 O O . LEU A 1 78 ? 2.805 -1.751 6.258 1.00 89.12 78 LEU A O 1
ATOM 590 N N . THR A 1 79 ? 4.103 -2.169 8.047 1.00 89.88 79 THR A N 1
ATOM 591 C CA . THR A 1 79 ? 4.760 -3.393 7.557 1.00 89.88 79 THR A CA 1
ATOM 592 C C . THR A 1 79 ? 3.773 -4.520 7.268 1.00 89.88 79 THR A C 1
ATOM 594 O O . THR A 1 79 ? 4.046 -5.339 6.403 1.00 89.88 79 THR A O 1
ATOM 597 N N . VAL A 1 80 ? 2.623 -4.539 7.949 1.00 90.56 80 VAL A N 1
ATOM 598 C CA . VAL A 1 80 ? 1.532 -5.500 7.721 1.00 90.56 80 VAL A CA 1
ATOM 599 C C . VAL A 1 80 ? 0.476 -4.911 6.783 1.00 90.56 80 VAL A C 1
ATOM 601 O O . VAL A 1 80 ? -0.016 -5.578 5.877 1.00 90.56 80 VAL A O 1
ATOM 604 N N . THR A 1 81 ? 0.149 -3.631 6.974 1.00 91.62 81 THR A N 1
ATOM 605 C CA . THR A 1 81 ? -0.951 -2.970 6.256 1.00 91.62 81 THR A CA 1
ATOM 606 C C . THR A 1 81 ? -0.646 -2.755 4.771 1.00 91.62 81 THR A C 1
ATOM 608 O O . THR A 1 81 ? -1.519 -2.968 3.933 1.00 91.62 81 THR A O 1
ATOM 611 N N . VAL A 1 82 ? 0.581 -2.343 4.424 1.00 92.31 82 VAL A N 1
ATOM 612 C CA . VAL A 1 82 ? 0.956 -2.062 3.028 1.00 92.31 82 VAL A CA 1
ATOM 613 C C . VAL A 1 82 ? 0.940 -3.335 2.173 1.00 92.31 82 VAL A C 1
ATOM 615 O O . VAL A 1 82 ? 0.291 -3.294 1.129 1.00 92.31 82 VAL A O 1
ATOM 618 N N . PRO A 1 83 ? 1.542 -4.471 2.589 1.00 92.88 83 PRO A N 1
ATOM 619 C CA . PRO A 1 83 ? 1.419 -5.722 1.838 1.00 92.88 83 PRO A CA 1
ATOM 620 C C . PRO A 1 83 ? -0.025 -6.199 1.663 1.00 92.88 83 PRO A C 1
ATOM 622 O O . PRO A 1 83 ? -0.401 -6.616 0.568 1.00 92.88 83 PRO A O 1
ATOM 625 N N . LEU A 1 84 ? -0.860 -6.078 2.703 1.00 92.81 84 LEU A N 1
ATOM 626 C CA . LEU A 1 84 ? -2.285 -6.406 2.617 1.00 92.81 84 LEU A CA 1
ATOM 627 C C . LEU A 1 84 ? -2.990 -5.546 1.558 1.00 92.81 84 LEU A C 1
ATOM 629 O O . LEU A 1 84 ? -3.617 -6.073 0.642 1.00 92.81 84 LEU A O 1
ATOM 633 N N . PHE A 1 85 ? -2.856 -4.220 1.646 1.00 93.81 85 PHE A N 1
ATOM 634 C CA . PHE A 1 85 ? -3.458 -3.298 0.682 1.00 93.81 85 PHE A CA 1
ATOM 635 C C . PHE A 1 85 ? -2.924 -3.503 -0.733 1.00 93.81 85 PHE A C 1
ATOM 637 O O . PHE A 1 85 ? -3.694 -3.379 -1.681 1.00 93.81 85 PHE A O 1
ATOM 644 N N . PHE A 1 86 ? -1.642 -3.843 -0.879 1.00 92.75 86 PHE A N 1
ATOM 645 C CA . PHE A 1 86 ? -1.031 -4.120 -2.172 1.00 92.75 86 PHE A CA 1
ATOM 646 C C . PHE A 1 86 ? -1.624 -5.373 -2.824 1.00 92.75 86 PHE A C 1
ATOM 648 O O . PHE A 1 86 ? -2.060 -5.302 -3.968 1.00 92.75 86 PHE A O 1
ATOM 655 N N . ARG A 1 87 ? -1.759 -6.488 -2.091 1.00 90.62 87 ARG A N 1
ATOM 656 C CA . ARG A 1 87 ? -2.426 -7.701 -2.606 1.00 90.62 87 ARG A CA 1
ATOM 657 C C . ARG A 1 87 ? -3.878 -7.433 -3.008 1.00 90.62 87 ARG A C 1
ATOM 659 O O . ARG A 1 87 ? -4.347 -7.918 -4.036 1.00 90.62 87 ARG A O 1
ATOM 666 N N . MET A 1 88 ? -4.577 -6.578 -2.260 1.00 90.75 88 MET A N 1
ATOM 667 C CA . MET A 1 88 ? -5.936 -6.148 -2.604 1.00 90.75 88 MET A CA 1
ATOM 668 C C . MET A 1 88 ? -6.019 -5.315 -3.899 1.00 90.75 88 MET A C 1
ATOM 670 O O . MET A 1 88 ? -7.118 -5.171 -4.438 1.00 90.75 88 MET A O 1
ATOM 674 N N . LEU A 1 89 ? -4.906 -4.797 -4.440 1.00 89.44 89 LEU A N 1
ATOM 675 C CA . LEU A 1 89 ? -4.888 -4.114 -5.743 1.00 89.44 89 LEU A CA 1
ATOM 676 C C . LEU A 1 89 ? -5.131 -5.064 -6.926 1.00 89.44 89 LEU A C 1
ATOM 678 O O . LEU A 1 89 ? -5.450 -4.583 -8.012 1.00 89.44 89 LEU A O 1
ATOM 682 N N . SER A 1 90 ? -5.030 -6.383 -6.729 1.00 87.62 90 SER A N 1
ATOM 683 C CA . SER A 1 90 ? -5.388 -7.388 -7.744 1.00 87.62 90 SER A CA 1
ATOM 684 C C . SER A 1 90 ? -6.912 -7.505 -7.945 1.00 87.62 90 SER A C 1
ATOM 686 O O . SER A 1 90 ? -7.400 -7.959 -8.979 1.00 87.62 90 SER A O 1
ATOM 688 N N . ILE A 1 91 ? -7.711 -7.033 -6.982 1.00 88.56 91 ILE A N 1
ATOM 689 C CA . ILE A 1 91 ? -9.171 -7.145 -7.033 1.00 88.56 91 ILE A CA 1
ATOM 690 C C . ILE A 1 91 ? -9.752 -6.226 -8.119 1.00 88.56 91 ILE A C 1
ATOM 692 O O . ILE A 1 91 ? -9.408 -5.044 -8.212 1.00 88.56 91 ILE A O 1
ATOM 696 N N . ARG A 1 92 ? -10.711 -6.749 -8.895 1.00 85.00 92 ARG A N 1
ATOM 697 C CA . ARG A 1 92 ? -11.456 -6.018 -9.936 1.00 85.00 92 ARG A CA 1
ATOM 698 C C . ARG A 1 92 ? -12.470 -5.031 -9.342 1.00 85.00 92 ARG A C 1
ATOM 700 O O . ARG A 1 92 ? -13.676 -5.227 -9.411 1.00 85.00 92 ARG A O 1
ATOM 707 N N . ASP A 1 93 ? -11.970 -3.970 -8.723 1.00 86.88 93 ASP A N 1
ATOM 708 C CA . ASP A 1 93 ? -12.764 -2.854 -8.206 1.00 86.88 93 ASP A CA 1
ATOM 709 C C . ASP A 1 93 ? -11.977 -1.553 -8.397 1.00 86.88 93 ASP A C 1
ATOM 711 O O . ASP A 1 93 ? -11.079 -1.216 -7.622 1.00 86.88 93 ASP A O 1
ATOM 715 N N . LYS A 1 94 ? -12.303 -0.806 -9.458 1.00 87.44 94 LYS A N 1
ATOM 716 C CA . LYS A 1 94 ? -11.598 0.433 -9.818 1.00 87.44 94 LYS A CA 1
ATOM 717 C C . LYS A 1 94 ? -11.595 1.447 -8.672 1.00 87.44 94 LYS A C 1
ATOM 719 O O . LYS A 1 94 ? -10.563 2.060 -8.397 1.00 87.44 94 LYS A O 1
ATOM 724 N N . ALA A 1 95 ? -12.735 1.631 -8.005 1.00 88.06 95 ALA A N 1
ATOM 725 C CA . ALA A 1 95 ? -12.870 2.624 -6.944 1.00 88.06 95 ALA A CA 1
ATOM 726 C C . ALA A 1 95 ? -12.019 2.249 -5.725 1.00 88.06 95 ALA A C 1
ATOM 728 O O . ALA A 1 95 ? -11.381 3.116 -5.121 1.00 88.06 95 ALA A O 1
ATOM 729 N N . LEU A 1 96 ? -11.977 0.959 -5.388 1.00 89.94 96 LEU A N 1
ATOM 730 C CA . LEU A 1 96 ? -11.116 0.444 -4.335 1.00 89.94 96 LEU A CA 1
ATOM 731 C C . LEU A 1 96 ? -9.634 0.585 -4.689 1.00 89.94 96 LEU A C 1
ATOM 733 O O . LEU A 1 96 ? -8.890 1.106 -3.864 1.00 89.94 96 LEU A O 1
ATOM 737 N N . ARG A 1 97 ? -9.208 0.179 -5.895 1.00 91.19 97 ARG A N 1
ATOM 738 C CA . ARG A 1 97 ? -7.798 0.247 -6.326 1.00 91.19 97 ARG A CA 1
ATOM 739 C C . ARG A 1 97 ? -7.246 1.666 -6.230 1.00 91.19 97 ARG A C 1
ATOM 741 O O . ARG A 1 97 ? -6.217 1.886 -5.599 1.00 91.19 97 ARG A O 1
ATOM 748 N N . VAL A 1 98 ? -7.986 2.651 -6.743 1.00 90.19 98 VAL A N 1
ATOM 749 C CA . VAL A 1 98 ? -7.613 4.075 -6.652 1.00 90.19 98 VAL A CA 1
ATOM 750 C C . VAL A 1 98 ? -7.537 4.546 -5.195 1.00 90.19 98 VAL A C 1
ATOM 752 O O . VAL A 1 98 ? -6.611 5.270 -4.817 1.00 90.19 98 VAL A O 1
ATOM 755 N N . SER A 1 99 ? -8.484 4.118 -4.354 1.00 90.75 99 SER A N 1
ATOM 756 C CA . SER A 1 99 ? -8.488 4.458 -2.928 1.00 90.75 99 SER A CA 1
ATOM 757 C C . SER A 1 99 ? -7.309 3.833 -2.178 1.00 90.75 99 SER A C 1
ATOM 759 O O . SER A 1 99 ? -6.705 4.510 -1.350 1.00 90.75 99 SER A O 1
ATOM 761 N N . LEU A 1 100 ? -6.983 2.567 -2.447 1.00 93.75 100 LEU A N 1
ATOM 762 C CA . LEU A 1 100 ? -5.873 1.842 -1.827 1.00 93.75 100 LEU A CA 1
ATOM 763 C C . LEU A 1 100 ? -4.528 2.422 -2.260 1.00 93.75 100 LEU A C 1
ATOM 765 O O . LEU A 1 100 ? -3.696 2.699 -1.403 1.00 93.75 100 LEU A O 1
ATOM 769 N N . HIS A 1 101 ? -4.350 2.697 -3.554 1.00 92.19 101 HIS A N 1
ATOM 770 C CA . HIS A 1 101 ? -3.157 3.358 -4.084 1.00 92.19 101 HIS A CA 1
ATOM 771 C C . HIS A 1 101 ? -2.892 4.689 -3.369 1.00 92.19 101 HIS A C 1
ATOM 773 O O . HIS A 1 101 ? -1.833 4.907 -2.780 1.00 92.19 101 HIS A O 1
ATOM 779 N N . SER A 1 102 ? -3.921 5.540 -3.313 1.00 92.06 102 SER A N 1
ATOM 780 C CA . SER A 1 102 ? -3.863 6.832 -2.622 1.00 92.06 102 SER A CA 1
ATOM 781 C C . SER A 1 102 ? -3.549 6.676 -1.129 1.00 92.06 102 SER A C 1
ATOM 783 O O . SER A 1 102 ? -2.801 7.478 -0.563 1.00 92.06 102 SER A O 1
ATOM 785 N N . GLN A 1 103 ? -4.113 5.650 -0.483 1.00 92.25 103 GLN A N 1
ATOM 786 C CA . GLN A 1 103 ? -3.893 5.371 0.933 1.00 92.25 103 GLN A CA 1
ATOM 787 C C . GLN A 1 103 ? -2.458 4.912 1.205 1.00 92.25 103 GLN A C 1
ATOM 789 O O . GLN A 1 103 ? -1.826 5.469 2.095 1.00 92.25 103 GLN A 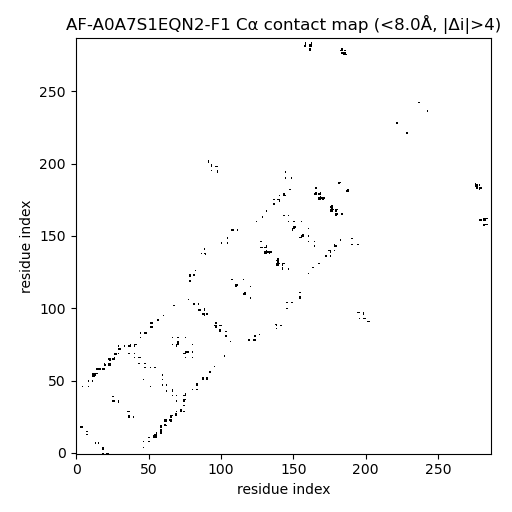O 1
ATOM 794 N N . ILE A 1 104 ? -1.914 3.970 0.427 1.00 93.81 104 ILE A N 1
ATOM 795 C CA . ILE A 1 104 ? -0.531 3.484 0.573 1.00 93.81 104 ILE A CA 1
ATOM 796 C C . ILE A 1 104 ? 0.451 4.663 0.510 1.00 93.81 104 ILE A C 1
ATOM 798 O O . ILE A 1 104 ? 1.326 4.811 1.364 1.00 93.81 104 ILE A O 1
ATOM 802 N N . ILE A 1 105 ? 0.257 5.569 -0.448 1.00 92.44 105 ILE A N 1
ATOM 803 C CA . ILE A 1 105 ? 1.114 6.746 -0.619 1.00 92.44 105 ILE A CA 1
ATOM 804 C C . ILE A 1 105 ? 0.945 7.735 0.532 1.00 92.44 105 ILE A C 1
ATOM 806 O O . ILE A 1 105 ? 1.930 8.292 1.022 1.00 92.44 105 ILE A O 1
ATOM 810 N N . ALA A 1 106 ? -0.289 7.962 0.987 1.00 91.75 106 ALA A N 1
ATOM 811 C CA . ALA A 1 106 ? -0.548 8.790 2.159 1.00 91.75 106 ALA A CA 1
ATOM 812 C C . ALA A 1 106 ? 0.123 8.217 3.419 1.00 91.75 106 ALA A C 1
ATOM 814 O O . ALA A 1 106 ? 0.666 8.980 4.219 1.00 91.75 106 ALA A O 1
ATOM 815 N N . ASP A 1 107 ? 0.139 6.895 3.569 1.00 90.62 107 ASP A N 1
ATOM 816 C CA . ASP A 1 107 ? 0.711 6.192 4.713 1.00 90.62 107 ASP A CA 1
ATOM 817 C C . ASP A 1 107 ? 2.232 6.330 4.729 1.00 90.62 107 ASP A C 1
ATOM 819 O O . ASP A 1 107 ? 2.789 6.808 5.721 1.00 90.62 107 ASP A O 1
ATOM 823 N N . ILE A 1 108 ? 2.892 6.037 3.607 1.00 91.25 108 ILE A N 1
ATOM 824 C CA . ILE A 1 108 ? 4.346 6.188 3.456 1.00 91.25 108 ILE A CA 1
ATOM 825 C C . ILE A 1 108 ? 4.760 7.659 3.595 1.00 91.25 108 ILE A C 1
ATOM 827 O O . ILE A 1 108 ? 5.765 7.972 4.240 1.00 91.25 108 ILE A O 1
ATOM 831 N N . LYS A 1 109 ? 3.964 8.593 3.060 1.00 91.06 109 LYS A N 1
ATOM 832 C CA . LYS A 1 109 ? 4.200 10.028 3.254 1.00 91.06 109 LYS A CA 1
ATOM 833 C C . LYS A 1 109 ? 4.090 10.409 4.725 1.00 91.06 109 LYS A C 1
ATOM 835 O O . LYS A 1 109 ? 4.953 11.127 5.216 1.00 91.06 109 LYS A O 1
ATOM 840 N N . SER A 1 110 ? 3.051 9.946 5.424 1.00 89.00 110 SER A N 1
ATOM 841 C CA . SER A 1 110 ? 2.829 10.246 6.844 1.00 89.00 110 SER A CA 1
ATOM 842 C C . SER A 1 110 ? 3.960 9.733 7.732 1.00 89.00 110 SER A C 1
ATOM 844 O O . SER A 1 110 ? 4.398 10.447 8.632 1.00 89.00 110 SER A O 1
ATOM 846 N N . LEU A 1 111 ? 4.497 8.552 7.411 1.00 87.25 111 LEU A N 1
ATOM 847 C CA . LEU A 1 111 ? 5.634 7.956 8.101 1.00 87.25 111 LEU A CA 1
ATOM 848 C C . LEU A 1 111 ? 6.886 8.840 8.016 1.00 87.25 111 LEU A C 1
ATOM 850 O O . LEU A 1 111 ? 7.618 8.966 8.992 1.00 87.25 111 LEU A O 1
ATOM 854 N N . ASN A 1 112 ? 7.100 9.482 6.866 1.00 87.38 112 ASN A N 1
ATOM 855 C CA . ASN A 1 112 ? 8.268 10.315 6.587 1.00 87.38 112 ASN A CA 1
ATOM 856 C C . ASN A 1 112 ? 8.037 11.820 6.845 1.00 87.38 112 ASN A C 1
ATOM 858 O O . ASN A 1 112 ? 8.887 12.631 6.489 1.00 87.38 112 ASN A O 1
ATOM 862 N N . GLN A 1 113 ? 6.911 12.224 7.456 1.00 84.12 113 GLN A N 1
ATOM 863 C CA . GLN A 1 113 ? 6.582 13.647 7.661 1.00 84.12 113 GLN A CA 1
ATOM 864 C C . GLN A 1 113 ? 7.538 14.379 8.608 1.00 84.12 113 GLN A C 1
ATOM 866 O O . GLN A 1 113 ? 7.806 15.557 8.396 1.00 84.12 113 GLN A O 1
ATOM 871 N N . LYS A 1 114 ? 7.987 13.717 9.682 1.00 79.19 114 LYS A N 1
ATOM 872 C CA . LYS A 1 114 ? 8.870 14.331 10.691 1.00 79.19 114 LYS A CA 1
ATOM 873 C C . LYS A 1 114 ? 10.336 14.048 10.385 1.00 79.19 114 LYS A C 1
ATOM 875 O O . LYS A 1 114 ? 11.126 14.967 10.224 1.00 79.19 114 LYS A O 1
ATOM 880 N N . HIS A 1 115 ? 10.671 12.766 10.284 1.00 79.50 115 HIS A N 1
ATOM 881 C CA . HIS A 1 115 ? 11.996 12.275 9.926 1.00 79.50 115 HIS A CA 1
ATOM 882 C C . HIS A 1 115 ? 11.845 11.066 9.010 1.00 79.50 115 HIS A C 1
ATOM 884 O O . HIS A 1 115 ? 10.844 10.348 9.089 1.00 79.50 115 HIS A O 1
ATOM 890 N N . LYS A 1 116 ? 12.846 10.828 8.160 1.00 80.25 116 LYS A N 1
ATOM 891 C CA . LYS A 1 116 ? 12.882 9.636 7.314 1.00 80.25 116 LYS A CA 1
ATOM 892 C C . LYS A 1 116 ? 13.084 8.400 8.191 1.00 80.25 116 LYS A C 1
ATOM 894 O O . LYS A 1 116 ? 14.134 8.251 8.812 1.00 80.25 116 LYS A O 1
ATOM 899 N N . ASN A 1 117 ? 12.085 7.520 8.256 1.00 84.69 117 ASN A N 1
ATOM 900 C CA . ASN A 1 117 ? 12.209 6.252 8.975 1.00 84.69 117 ASN A CA 1
ATOM 901 C C . ASN A 1 117 ? 12.869 5.212 8.062 1.00 84.69 117 ASN A C 1
ATOM 903 O O . ASN A 1 117 ? 12.198 4.402 7.422 1.00 84.69 117 ASN A O 1
ATOM 907 N N . GLU A 1 118 ? 14.196 5.274 7.987 1.00 86.69 118 GLU A N 1
ATOM 908 C CA . GLU A 1 118 ? 15.011 4.476 7.068 1.00 86.69 118 GLU A CA 1
ATOM 909 C C . GLU A 1 118 ? 14.785 2.964 7.229 1.00 86.69 118 GLU A C 1
ATOM 911 O O . GLU A 1 118 ? 14.690 2.238 6.243 1.00 86.69 118 GLU A O 1
ATOM 916 N N . GLN A 1 119 ? 14.618 2.479 8.463 1.00 88.50 119 GLN A N 1
ATOM 917 C CA . GLN A 1 119 ? 14.412 1.055 8.728 1.00 88.50 119 GLN A CA 1
ATOM 918 C C . GLN A 1 119 ? 13.086 0.548 8.145 1.00 88.50 119 GLN A C 1
ATOM 920 O O . GLN A 1 119 ? 13.050 -0.511 7.515 1.00 88.50 119 GLN A O 1
ATOM 925 N N . LEU A 1 120 ? 11.994 1.290 8.346 1.00 88.25 120 LEU A N 1
ATOM 926 C CA . LEU A 1 120 ? 10.688 0.916 7.803 1.00 88.25 120 LEU A CA 1
ATOM 927 C C . LEU A 1 120 ? 10.615 1.142 6.291 1.00 88.25 120 LEU A C 1
ATOM 929 O O . LEU A 1 120 ? 10.060 0.299 5.590 1.00 88.25 120 LEU A O 1
ATOM 933 N N . ASN A 1 121 ? 11.227 2.214 5.781 1.00 91.12 121 ASN A N 1
ATOM 934 C CA . ASN A 1 121 ? 11.340 2.449 4.342 1.00 91.12 121 ASN A CA 1
ATOM 935 C C . ASN A 1 121 ? 12.062 1.288 3.655 1.00 91.12 121 ASN A C 1
ATOM 937 O O . ASN A 1 121 ? 11.518 0.737 2.708 1.00 91.12 121 ASN A O 1
ATOM 941 N N . ARG A 1 122 ? 13.206 0.829 4.181 1.00 91.12 122 ARG A N 1
ATOM 942 C CA . ARG A 1 122 ? 13.934 -0.322 3.618 1.00 91.12 122 ARG A CA 1
ATOM 943 C C . ARG A 1 122 ? 13.096 -1.595 3.582 1.00 91.12 122 ARG A C 1
ATOM 945 O O . ARG A 1 122 ? 13.156 -2.323 2.594 1.00 91.12 122 ARG A O 1
ATOM 952 N N . LYS A 1 123 ? 12.303 -1.869 4.627 1.00 92.06 123 LYS A N 1
ATOM 953 C CA . LYS A 1 123 ? 11.383 -3.022 4.648 1.00 92.06 123 LYS A CA 1
ATOM 954 C C . LYS A 1 123 ? 10.316 -2.910 3.553 1.00 92.06 123 LYS A C 1
ATOM 956 O O . LYS A 1 123 ? 10.112 -3.865 2.812 1.00 92.06 123 LYS A O 1
ATOM 961 N N . LEU A 1 124 ? 9.674 -1.746 3.426 1.00 92.06 124 LEU A N 1
ATOM 962 C CA . LEU A 1 124 ? 8.625 -1.507 2.426 1.00 92.06 124 LEU A CA 1
ATOM 963 C C . LEU A 1 124 ? 9.167 -1.481 0.989 1.00 92.06 124 LEU A C 1
ATOM 965 O O . LEU A 1 124 ? 8.538 -2.037 0.094 1.00 92.06 124 LEU A O 1
ATOM 969 N N . GLN A 1 125 ? 10.340 -0.885 0.774 1.00 92.25 125 GLN A N 1
ATOM 970 C CA . GLN A 1 125 ? 11.047 -0.905 -0.506 1.00 92.25 125 GLN A CA 1
ATOM 971 C C . GLN A 1 125 ? 11.410 -2.334 -0.901 1.00 92.25 125 GLN A C 1
ATOM 973 O O . GLN A 1 125 ? 11.124 -2.740 -2.016 1.00 92.25 125 GLN A O 1
ATOM 978 N N . THR A 1 126 ? 11.980 -3.119 0.022 1.00 93.06 126 THR A N 1
ATOM 979 C CA . THR A 1 126 ? 12.325 -4.527 -0.244 1.00 93.06 126 THR A CA 1
ATOM 980 C C . THR A 1 126 ? 11.094 -5.318 -0.675 1.00 93.06 126 THR A C 1
ATOM 982 O O . THR A 1 126 ? 11.165 -6.039 -1.663 1.00 93.06 126 THR A O 1
ATOM 985 N N . PHE A 1 127 ? 9.961 -5.126 0.008 1.00 93.25 127 PHE A N 1
ATOM 986 C CA . PHE A 1 127 ? 8.691 -5.731 -0.385 1.00 93.25 127 PHE A CA 1
ATOM 987 C C . PHE A 1 127 ? 8.268 -5.314 -1.804 1.00 93.25 127 PHE A C 1
ATOM 989 O O . PHE A 1 127 ? 8.049 -6.175 -2.645 1.00 93.25 127 PHE A O 1
ATOM 996 N N . LEU A 1 128 ? 8.208 -4.014 -2.116 1.00 91.94 128 LEU A N 1
ATOM 997 C CA . LEU A 1 128 ? 7.787 -3.551 -3.448 1.00 91.94 128 LEU A CA 1
ATOM 998 C C . LEU A 1 128 ? 8.753 -3.963 -4.566 1.00 91.94 128 LEU A C 1
ATOM 1000 O O . LEU A 1 128 ? 8.311 -4.241 -5.676 1.00 91.94 128 LEU A O 1
ATOM 1004 N N . PHE A 1 129 ? 10.054 -4.034 -4.287 1.00 92.75 129 PHE A N 1
ATOM 1005 C CA . PHE A 1 129 ? 11.044 -4.517 -5.249 1.00 92.75 129 PHE A CA 1
ATOM 1006 C C . PHE A 1 129 ? 10.871 -6.007 -5.538 1.00 92.75 129 PHE A C 1
ATOM 1008 O O . PHE A 1 129 ? 11.009 -6.407 -6.689 1.00 92.75 129 PHE A O 1
ATOM 1015 N N . GLN A 1 130 ? 10.519 -6.812 -4.529 1.00 92.50 130 GLN A N 1
ATOM 1016 C CA . GLN A 1 130 ? 10.150 -8.213 -4.743 1.00 92.50 130 GLN A CA 1
ATOM 1017 C C . GLN A 1 130 ? 8.919 -8.319 -5.649 1.00 92.50 130 GLN A C 1
ATOM 1019 O O . GLN A 1 130 ? 8.950 -9.096 -6.593 1.00 92.50 130 GLN A O 1
ATOM 1024 N N . MET A 1 131 ? 7.897 -7.478 -5.447 1.00 89.81 131 MET A N 1
ATOM 1025 C CA . MET A 1 131 ? 6.682 -7.486 -6.282 1.00 89.81 131 MET A CA 1
ATOM 1026 C C . MET A 1 131 ? 6.945 -7.151 -7.759 1.00 89.81 131 MET A C 1
ATOM 1028 O O . MET A 1 131 ? 6.188 -7.579 -8.618 1.00 89.81 131 MET A O 1
ATOM 1032 N N . ILE A 1 132 ? 7.999 -6.390 -8.080 1.00 89.50 132 ILE A N 1
ATOM 1033 C CA . ILE A 1 132 ? 8.373 -6.083 -9.477 1.00 89.50 132 ILE A CA 1
ATOM 1034 C C . ILE A 1 132 ? 9.038 -7.279 -10.165 1.00 89.50 132 ILE A C 1
ATOM 1036 O O . ILE A 1 132 ? 9.004 -7.379 -11.386 1.00 89.50 132 ILE A O 1
ATOM 1040 N N . GLN A 1 133 ? 9.642 -8.178 -9.389 1.00 86.25 133 GLN A N 1
ATOM 1041 C CA . GLN A 1 133 ? 10.272 -9.401 -9.889 1.00 86.25 133 GLN A CA 1
ATOM 1042 C C . GLN A 1 133 ? 9.284 -10.572 -9.997 1.00 86.25 133 GLN A C 1
ATOM 1044 O O . GLN A 1 133 ? 9.663 -11.644 -10.464 1.00 86.25 133 GLN A O 1
ATOM 1049 N N . GLU A 1 134 ? 8.043 -10.403 -9.536 1.00 84.62 134 GLU A N 1
ATOM 1050 C CA . GLU A 1 134 ? 6.999 -11.417 -9.667 1.00 84.62 134 GLU A CA 1
ATOM 1051 C C . GLU A 1 134 ? 6.440 -11.474 -11.095 1.00 84.62 134 GLU A C 1
ATOM 1053 O O . GLU A 1 134 ? 6.489 -10.507 -11.847 1.00 84.62 134 GLU A O 1
ATOM 1058 N N . ASN A 1 135 ? 5.855 -12.618 -11.459 1.00 79.56 135 ASN A N 1
ATOM 1059 C CA . ASN A 1 135 ? 5.335 -12.857 -12.811 1.00 79.56 135 ASN A CA 1
ATOM 1060 C C . ASN A 1 135 ? 3.922 -12.286 -13.050 1.00 79.56 135 ASN A C 1
ATOM 1062 O O . ASN A 1 135 ? 3.387 -12.421 -14.150 1.00 79.56 135 ASN A O 1
ATOM 1066 N N . ASP A 1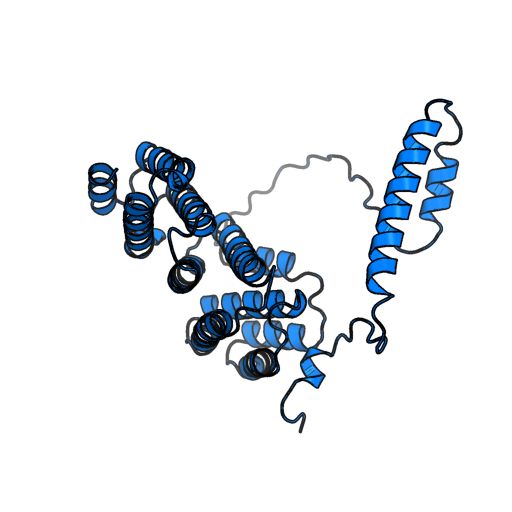 136 ? 3.275 -11.698 -12.037 1.00 87.50 136 ASP A N 1
ATOM 1067 C CA . ASP A 1 136 ? 1.945 -11.103 -12.199 1.00 87.50 136 ASP A CA 1
ATOM 1068 C C . ASP A 1 136 ? 2.066 -9.697 -12.798 1.00 87.50 136 ASP A C 1
ATOM 1070 O O . ASP A 1 136 ? 2.330 -8.713 -12.103 1.00 87.50 136 ASP A O 1
ATOM 1074 N N . GLU A 1 137 ? 1.822 -9.604 -14.106 1.00 88.25 137 GLU A N 1
ATOM 1075 C CA . GLU A 1 137 ? 1.875 -8.356 -14.865 1.00 88.25 137 GLU A CA 1
ATOM 1076 C C . GLU A 1 137 ? 1.046 -7.230 -14.220 1.00 88.25 137 GLU A C 1
ATOM 1078 O O . GLU A 1 137 ? 1.459 -6.066 -14.239 1.00 88.25 137 GLU A O 1
ATOM 1083 N N . LEU A 1 138 ? -0.109 -7.552 -13.628 1.00 87.50 138 LEU A N 1
ATOM 1084 C CA . LEU A 1 138 ? -0.966 -6.560 -12.985 1.00 87.50 138 LEU A CA 1
ATOM 1085 C C . LEU A 1 138 ? -0.268 -5.970 -11.766 1.00 87.50 138 LEU A C 1
ATOM 1087 O O . LEU A 1 138 ? -0.152 -4.748 -11.654 1.00 87.50 138 LEU A O 1
ATOM 1091 N N . LEU A 1 139 ? 0.219 -6.824 -10.865 1.00 89.12 139 LEU A N 1
ATOM 1092 C CA . LEU A 1 139 ? 0.899 -6.391 -9.648 1.00 89.12 139 LEU A CA 1
ATOM 1093 C C . LEU A 1 139 ? 2.184 -5.627 -9.967 1.00 89.12 139 LEU A C 1
ATOM 1095 O O . LEU A 1 139 ? 2.406 -4.573 -9.367 1.00 89.12 139 LEU A O 1
ATOM 1099 N N . VAL A 1 140 ? 2.960 -6.065 -10.962 1.00 91.62 140 VAL A N 1
ATOM 1100 C CA . VAL A 1 140 ? 4.173 -5.359 -11.404 1.00 91.62 140 VAL A CA 1
ATOM 1101 C C . VAL A 1 140 ? 3.837 -3.946 -11.888 1.00 91.62 140 VAL A C 1
ATOM 1103 O O . VAL A 1 140 ? 4.447 -2.977 -11.427 1.00 91.62 140 VAL A O 1
ATOM 1106 N N . LYS A 1 141 ? 2.807 -3.780 -12.735 1.00 90.38 141 LYS A N 1
ATOM 1107 C CA . LYS A 1 141 ? 2.335 -2.446 -13.156 1.00 90.38 141 LYS A CA 1
ATOM 1108 C C . LYS A 1 141 ? 1.949 -1.587 -11.954 1.00 90.38 141 LYS A C 1
ATOM 1110 O O . LYS A 1 141 ? 2.349 -0.426 -11.863 1.00 90.38 141 LYS A O 1
ATOM 1115 N N . ARG A 1 142 ? 1.188 -2.139 -10.998 1.00 90.69 142 ARG A N 1
ATOM 1116 C CA . ARG A 1 142 ? 0.766 -1.393 -9.798 1.00 90.69 142 ARG A CA 1
ATOM 1117 C C . ARG A 1 142 ? 1.951 -1.017 -8.901 1.00 90.69 142 ARG A C 1
ATOM 1119 O O . ARG A 1 142 ? 1.959 0.095 -8.374 1.00 90.69 142 ARG A O 1
ATOM 1126 N N . ALA A 1 143 ? 2.951 -1.886 -8.752 1.00 92.81 143 ALA A N 1
ATOM 1127 C CA . ALA A 1 143 ? 4.181 -1.584 -8.020 1.00 92.81 143 ALA A CA 1
ATOM 1128 C C . ALA A 1 143 ? 4.974 -0.455 -8.688 1.00 92.81 143 ALA A C 1
ATOM 1130 O O . ALA A 1 143 ? 5.403 0.474 -8.002 1.00 92.81 143 ALA A O 1
ATOM 1131 N N . LEU A 1 144 ? 5.115 -0.484 -10.017 1.00 91.94 144 LEU A N 1
ATOM 1132 C CA . LEU A 1 144 ? 5.814 0.562 -10.765 1.00 91.94 144 LEU A CA 1
ATOM 1133 C C . LEU A 1 144 ? 5.140 1.925 -10.645 1.00 91.94 144 LEU A C 1
ATOM 1135 O O . LEU A 1 144 ? 5.832 2.923 -10.436 1.00 91.94 144 LEU A O 1
ATOM 1139 N N . HIS A 1 145 ? 3.808 1.980 -10.708 1.00 90.62 145 HIS A N 1
ATOM 1140 C CA . HIS A 1 145 ? 3.065 3.222 -10.470 1.00 90.62 145 HIS A CA 1
ATOM 1141 C C . HIS A 1 145 ? 3.300 3.770 -9.059 1.00 90.62 145 HIS A C 1
ATOM 1143 O O . HIS A 1 145 ? 3.619 4.953 -8.912 1.00 90.62 145 HIS A O 1
ATOM 1149 N N . LEU A 1 146 ? 3.243 2.910 -8.032 1.00 92.12 146 LEU A N 1
ATOM 1150 C CA . LEU A 1 146 ? 3.522 3.303 -6.647 1.00 92.12 146 LEU A CA 1
ATOM 1151 C C . LEU A 1 146 ? 4.947 3.847 -6.482 1.00 92.12 146 LEU A C 1
ATOM 1153 O O . LEU A 1 146 ? 5.124 4.928 -5.915 1.00 92.12 146 LEU A O 1
ATOM 1157 N N . LEU A 1 147 ? 5.964 3.137 -6.982 1.00 92.00 147 LEU A N 1
ATOM 1158 C CA . LEU A 1 147 ? 7.358 3.585 -6.892 1.00 92.00 147 LEU A CA 1
ATOM 1159 C C . LEU A 1 147 ? 7.577 4.903 -7.637 1.00 92.00 147 LEU A C 1
ATOM 1161 O O . LEU A 1 147 ? 8.190 5.826 -7.097 1.00 92.00 147 LEU A O 1
ATOM 1165 N N . SER A 1 148 ? 7.021 5.018 -8.841 1.00 90.19 148 SER A N 1
ATOM 1166 C CA . SER A 1 148 ? 7.128 6.220 -9.664 1.00 90.19 148 SER A CA 1
ATOM 1167 C C . SER A 1 148 ? 6.510 7.439 -8.976 1.00 90.19 148 SER A C 1
ATOM 1169 O O . SER A 1 148 ? 7.059 8.543 -9.040 1.00 90.19 148 SER A O 1
ATOM 1171 N N . GLU A 1 149 ? 5.377 7.265 -8.291 1.00 89.50 149 GLU A N 1
ATOM 1172 C CA . GLU A 1 149 ? 4.725 8.348 -7.558 1.00 89.50 149 GLU A CA 1
ATOM 1173 C C . GLU A 1 149 ? 5.470 8.714 -6.261 1.00 89.50 149 GLU A C 1
ATOM 1175 O O . GLU A 1 149 ? 5.633 9.899 -5.952 1.00 89.50 149 GLU A O 1
ATOM 1180 N N . LEU A 1 150 ? 5.982 7.726 -5.518 1.00 90.75 150 LEU A N 1
ATOM 1181 C CA . LEU A 1 150 ? 6.777 7.951 -4.302 1.00 90.75 150 LEU A CA 1
ATOM 1182 C C . LEU A 1 150 ? 8.095 8.681 -4.595 1.00 90.75 150 LEU A C 1
ATOM 1184 O O . LEU A 1 150 ? 8.484 9.572 -3.828 1.00 90.75 150 LEU A O 1
ATOM 1188 N N . PHE A 1 151 ? 8.737 8.351 -5.717 1.00 89.31 151 PHE A N 1
ATOM 1189 C CA . PHE A 1 151 ? 9.934 9.030 -6.201 1.00 89.31 151 PHE A CA 1
ATOM 1190 C C . PHE A 1 151 ? 9.639 10.484 -6.584 1.00 89.31 151 PHE A C 1
ATOM 1192 O O . PHE A 1 151 ? 10.309 11.401 -6.106 1.00 89.31 151 PHE A O 1
ATOM 1199 N N . ARG A 1 152 ? 8.573 10.736 -7.361 1.00 84.56 152 ARG A N 1
ATOM 1200 C CA . ARG A 1 152 ? 8.201 12.108 -7.762 1.00 84.56 152 ARG A CA 1
ATOM 1201 C C . ARG A 1 152 ? 7.807 12.989 -6.582 1.00 84.56 152 ARG A C 1
ATOM 1203 O O . ARG A 1 152 ? 8.111 14.177 -6.567 1.00 84.56 152 ARG A O 1
ATOM 1210 N N . ARG A 1 153 ? 7.178 12.411 -5.556 1.00 86.94 153 ARG A N 1
ATOM 1211 C CA . ARG A 1 153 ? 6.876 13.103 -4.291 1.00 86.94 153 ARG A CA 1
ATOM 1212 C C . ARG A 1 153 ? 8.123 13.335 -3.419 1.00 86.94 153 ARG A C 1
ATOM 1214 O O . ARG A 1 153 ? 7.976 13.847 -2.310 1.00 86.94 153 ARG A O 1
ATOM 1221 N N . ARG A 1 154 ? 9.320 12.958 -3.898 1.00 86.12 154 ARG A N 1
ATOM 1222 C CA . ARG A 1 154 ? 10.625 13.040 -3.217 1.00 86.12 154 ARG A CA 1
ATOM 1223 C C . ARG A 1 154 ? 10.647 12.332 -1.856 1.00 86.12 154 ARG A C 1
ATOM 1225 O O . ARG A 1 154 ? 11.416 12.701 -0.970 1.00 86.12 154 ARG A O 1
ATOM 1232 N N . ILE A 1 155 ? 9.801 11.312 -1.680 1.00 86.56 155 ILE A N 1
ATOM 1233 C CA . ILE A 1 155 ? 9.745 10.527 -0.440 1.00 86.56 155 ILE A CA 1
ATOM 1234 C C . ILE A 1 155 ? 10.859 9.477 -0.462 1.00 86.56 155 ILE A C 1
ATOM 1236 O O . ILE A 1 155 ? 11.673 9.425 0.461 1.00 86.56 155 ILE A O 1
ATOM 1240 N N . TRP A 1 156 ? 10.931 8.705 -1.550 1.00 89.56 156 TRP A N 1
ATOM 1241 C CA . TRP A 1 156 ? 11.992 7.733 -1.835 1.00 89.56 156 TRP A CA 1
ATOM 1242 C C . TRP A 1 156 ? 12.787 8.200 -3.056 1.00 89.56 156 TRP A C 1
ATOM 1244 O O . TRP A 1 156 ? 12.485 7.846 -4.189 1.00 89.56 156 TRP A O 1
ATOM 1254 N N . ASN A 1 157 ? 13.737 9.102 -2.812 1.00 84.88 157 ASN A N 1
ATOM 1255 C CA . ASN A 1 157 ? 14.639 9.650 -3.826 1.00 84.88 157 ASN A CA 1
ATOM 1256 C C . ASN A 1 157 ? 16.022 9.014 -3.658 1.00 84.88 157 ASN A C 1
ATOM 1258 O O . ASN A 1 157 ? 16.950 9.664 -3.178 1.00 84.88 157 ASN A O 1
ATOM 1262 N N . ASP A 1 158 ? 16.100 7.721 -3.943 1.00 86.19 158 ASP A N 1
ATOM 1263 C CA . ASP A 1 158 ? 17.282 6.882 -3.789 1.00 86.19 158 ASP A CA 1
ATOM 1264 C C . ASP A 1 158 ? 17.643 6.183 -5.105 1.00 86.19 158 ASP A C 1
ATOM 1266 O O . ASP A 1 158 ? 16.771 5.767 -5.869 1.00 86.19 158 ASP A O 1
ATOM 1270 N N . GLU A 1 159 ? 18.947 6.016 -5.335 1.00 87.25 159 GLU A N 1
ATOM 1271 C CA . GLU A 1 159 ? 19.517 5.351 -6.518 1.00 87.25 159 GLU A CA 1
ATOM 1272 C C . GLU A 1 159 ? 18.972 3.929 -6.677 1.00 87.25 159 GLU A C 1
ATOM 1274 O O . GLU A 1 159 ? 18.647 3.484 -7.774 1.00 87.25 159 GLU A O 1
ATOM 1279 N N . ARG A 1 160 ? 18.782 3.215 -5.561 1.00 88.00 160 ARG A N 1
ATOM 1280 C CA . ARG A 1 160 ? 18.248 1.850 -5.570 1.00 88.00 160 ARG A CA 1
ATOM 1281 C C . ARG A 1 160 ? 16.850 1.777 -6.187 1.00 88.00 160 ARG A C 1
ATOM 1283 O O . ARG A 1 160 ? 16.607 0.881 -6.989 1.00 88.00 160 ARG A O 1
ATOM 1290 N N . THR A 1 161 ? 15.952 2.703 -5.848 1.00 89.19 161 THR A N 1
ATOM 1291 C CA . THR A 1 161 ? 14.603 2.751 -6.435 1.00 89.19 161 THR A CA 1
ATOM 1292 C C . THR A 1 161 ? 14.663 2.992 -7.942 1.00 89.19 161 THR A C 1
ATOM 1294 O O . THR A 1 161 ? 13.967 2.311 -8.690 1.00 89.19 161 THR A O 1
ATOM 1297 N N . VAL A 1 162 ? 15.528 3.900 -8.403 1.00 89.88 162 VAL A N 1
ATOM 1298 C CA . VAL A 1 162 ? 15.713 4.176 -9.837 1.00 89.88 162 VAL A CA 1
ATOM 1299 C C . VAL A 1 162 ? 16.243 2.945 -10.572 1.00 89.88 162 VAL A C 1
ATOM 1301 O O . VAL A 1 162 ? 15.691 2.580 -11.605 1.00 89.88 162 VAL A O 1
ATOM 1304 N N . ASN A 1 163 ? 17.260 2.279 -10.020 1.00 90.31 163 ASN A N 1
ATOM 1305 C CA . ASN A 1 163 ? 17.846 1.079 -10.616 1.00 90.31 163 ASN A CA 1
ATOM 1306 C C . ASN A 1 163 ? 16.837 -0.077 -10.707 1.00 90.31 163 ASN A C 1
ATOM 1308 O O . ASN A 1 163 ? 16.822 -0.821 -11.679 1.00 90.31 163 ASN A O 1
ATOM 1312 N N . VAL A 1 164 ? 15.949 -0.233 -9.721 1.00 90.75 164 VAL A N 1
ATOM 1313 C CA . VAL A 1 164 ? 14.883 -1.245 -9.808 1.00 90.75 164 VAL A CA 1
ATOM 1314 C C . VAL A 1 164 ? 13.870 -0.894 -10.900 1.00 90.75 164 VAL A C 1
ATOM 1316 O O . VAL A 1 164 ? 13.433 -1.781 -11.630 1.00 90.75 164 VAL A O 1
ATOM 1319 N N . ILE A 1 165 ? 13.514 0.385 -11.052 1.00 90.31 165 ILE A N 1
ATOM 1320 C CA . ILE A 1 165 ? 12.599 0.812 -12.119 1.00 90.31 165 ILE A CA 1
ATOM 1321 C C . ILE A 1 165 ? 13.248 0.648 -13.501 1.00 90.31 165 ILE A C 1
ATOM 1323 O O . ILE A 1 165 ? 12.570 0.219 -14.429 1.00 90.31 165 ILE A O 1
ATOM 1327 N N . SER A 1 166 ? 14.546 0.924 -13.658 1.00 88.88 166 SER A N 1
ATOM 1328 C CA . SER A 1 166 ? 15.232 0.719 -14.941 1.00 88.88 166 SER A CA 1
ATOM 1329 C C . SER A 1 166 ? 15.377 -0.752 -15.308 1.00 88.88 166 SER A C 1
ATOM 1331 O O . SER A 1 166 ? 15.233 -1.090 -16.479 1.00 88.88 166 SER A O 1
ATOM 1333 N N . LEU A 1 167 ? 15.570 -1.645 -14.333 1.00 89.44 167 LEU A N 1
ATOM 1334 C CA . LEU A 1 167 ? 15.528 -3.088 -14.582 1.00 89.44 167 LEU A CA 1
ATOM 1335 C C . LEU A 1 167 ? 14.162 -3.536 -15.121 1.00 89.44 167 LEU A C 1
ATOM 1337 O O . LEU A 1 167 ? 14.104 -4.417 -15.975 1.00 89.44 167 LEU A O 1
ATOM 1341 N N . ALA A 1 168 ? 13.071 -2.889 -14.698 1.00 88.81 168 ALA A N 1
ATOM 1342 C CA . ALA A 1 168 ? 11.739 -3.177 -15.223 1.00 88.81 168 ALA A CA 1
ATOM 1343 C C . ALA A 1 168 ? 11.562 -2.782 -16.704 1.00 88.81 168 ALA A C 1
ATOM 1345 O O . ALA A 1 168 ? 10.639 -3.273 -17.352 1.00 88.81 168 ALA A O 1
ATOM 1346 N N . CYS A 1 169 ? 12.454 -1.963 -17.280 1.00 88.56 169 CYS A N 1
ATOM 1347 C CA . CYS A 1 169 ? 12.476 -1.724 -18.726 1.00 88.56 169 CYS A CA 1
ATOM 1348 C C . CYS A 1 169 ? 12.799 -2.997 -19.530 1.00 88.56 169 CYS A C 1
ATOM 1350 O O . CYS A 1 169 ? 12.442 -3.083 -20.699 1.00 88.56 169 CYS A O 1
ATOM 1352 N N . PHE A 1 170 ? 13.454 -3.991 -18.931 1.00 88.06 170 PHE A N 1
ATOM 1353 C CA . PHE A 1 170 ? 13.812 -5.242 -19.608 1.00 88.06 170 PHE A CA 1
ATOM 1354 C C . PHE A 1 170 ? 12.775 -6.356 -19.416 1.00 88.06 170 PHE A C 1
ATOM 1356 O O . PHE A 1 170 ? 13.053 -7.512 -19.717 1.00 88.06 170 PHE A O 1
ATOM 1363 N N . HIS A 1 171 ? 11.596 -6.031 -18.889 1.00 88.25 171 HIS A N 1
ATOM 1364 C CA . HIS A 1 171 ? 10.522 -6.996 -18.692 1.00 88.25 171 HIS A CA 1
ATOM 1365 C C . HIS A 1 171 ? 9.824 -7.347 -20.021 1.00 88.25 171 HIS A C 1
ATOM 1367 O O . HIS A 1 171 ? 9.641 -6.480 -20.876 1.00 88.25 171 HIS A O 1
ATOM 1373 N N . ASP A 1 172 ? 9.358 -8.592 -20.167 1.00 86.69 172 ASP A N 1
ATOM 1374 C CA . ASP A 1 172 ? 8.779 -9.117 -21.418 1.00 86.69 172 ASP A CA 1
ATOM 1375 C C . ASP A 1 172 ? 7.508 -8.372 -21.880 1.00 86.69 172 ASP A C 1
ATOM 1377 O O . ASP A 1 172 ? 7.214 -8.271 -23.072 1.00 86.69 172 ASP A O 1
ATOM 1381 N N . SER A 1 173 ? 6.733 -7.826 -20.936 1.00 89.19 173 SER A N 1
ATOM 1382 C CA . SER A 1 173 ? 5.542 -7.018 -21.245 1.00 89.19 173 SER A CA 1
ATOM 1383 C C . SER A 1 173 ? 5.908 -5.600 -21.690 1.00 89.19 173 SER A C 1
ATOM 1385 O O . SER A 1 173 ? 6.418 -4.784 -20.915 1.00 89.19 173 SER A O 1
ATOM 1387 N N . ALA A 1 174 ? 5.497 -5.255 -22.912 1.00 88.56 174 ALA A N 1
ATOM 1388 C CA . ALA A 1 174 ? 5.641 -3.916 -23.477 1.00 88.56 174 ALA A CA 1
ATOM 1389 C C . ALA A 1 174 ? 4.959 -2.821 -22.636 1.00 88.56 174 ALA A C 1
ATOM 1391 O O . ALA A 1 174 ? 5.425 -1.683 -22.604 1.00 88.56 174 ALA A O 1
ATOM 1392 N N . SER A 1 175 ? 3.864 -3.139 -21.935 1.00 87.88 175 SER A N 1
ATOM 1393 C CA . SER A 1 175 ? 3.194 -2.170 -21.061 1.00 87.88 175 SER A CA 1
ATOM 1394 C C . SER A 1 175 ? 4.056 -1.802 -19.852 1.00 87.88 175 SER A C 1
ATOM 1396 O O . SER A 1 175 ? 4.100 -0.637 -19.466 1.00 87.88 175 SER A O 1
ATOM 1398 N N . ILE A 1 176 ? 4.757 -2.780 -19.272 1.00 89.81 176 ILE A N 1
ATOM 1399 C CA . ILE A 1 176 ? 5.665 -2.572 -18.137 1.00 89.81 176 ILE A CA 1
ATOM 1400 C C . ILE A 1 176 ? 6.867 -1.731 -18.578 1.00 89.81 176 ILE A C 1
ATOM 1402 O O . ILE A 1 176 ? 7.166 -0.716 -17.944 1.00 89.81 176 ILE A O 1
ATOM 1406 N N . PHE A 1 177 ? 7.470 -2.082 -19.720 1.00 88.69 177 PHE A N 1
ATOM 1407 C CA . PHE A 1 177 ? 8.524 -1.282 -20.345 1.00 88.69 177 PHE A CA 1
ATOM 1408 C C . PHE A 1 177 ? 8.091 0.173 -20.544 1.00 88.69 177 PHE A C 1
ATOM 1410 O O . PHE A 1 177 ? 8.815 1.093 -20.177 1.00 88.69 177 PHE A O 1
ATOM 1417 N N . LEU A 1 178 ? 6.894 0.397 -21.087 1.00 87.19 178 LEU A N 1
ATOM 1418 C CA . LEU A 1 178 ? 6.408 1.736 -21.393 1.00 87.19 178 LEU A CA 1
ATOM 1419 C C . LEU A 1 178 ? 6.222 2.598 -20.133 1.00 87.19 178 LEU A C 1
ATOM 1421 O O . LEU A 1 178 ? 6.546 3.786 -20.156 1.00 87.19 178 LEU A O 1
ATOM 1425 N N . ILE A 1 179 ? 5.739 2.016 -19.031 1.00 87.81 179 ILE A N 1
ATOM 1426 C CA . ILE A 1 179 ? 5.615 2.708 -17.738 1.00 87.81 179 ILE A CA 1
ATOM 1427 C C . ILE A 1 179 ? 7.005 3.085 -17.201 1.00 87.81 179 ILE A C 1
ATOM 1429 O O . ILE A 1 179 ? 7.230 4.237 -16.819 1.00 87.81 179 ILE A O 1
ATOM 1433 N N . ALA A 1 180 ? 7.953 2.144 -17.215 1.00 89.75 180 ALA A N 1
ATOM 1434 C CA . ALA A 1 180 ? 9.317 2.373 -16.742 1.00 89.75 180 ALA A CA 1
ATOM 1435 C C . ALA A 1 180 ? 10.076 3.399 -17.611 1.00 89.75 180 ALA A C 1
ATOM 1437 O O . ALA A 1 180 ? 10.713 4.317 -17.091 1.00 89.75 180 ALA A O 1
ATOM 1438 N N . ALA A 1 181 ? 9.934 3.330 -18.936 1.00 86.56 181 ALA A N 1
ATOM 1439 C CA . ALA A 1 181 ? 10.538 4.275 -19.871 1.00 86.56 181 ALA A CA 1
ATOM 1440 C C . ALA A 1 181 ? 9.988 5.700 -19.690 1.00 86.56 181 ALA A C 1
ATOM 1442 O O . ALA A 1 181 ? 10.755 6.662 -19.650 1.00 86.56 181 ALA A O 1
ATOM 1443 N N . ARG A 1 182 ? 8.668 5.858 -19.517 1.00 84.81 182 ARG A N 1
ATOM 1444 C CA . ARG A 1 182 ? 8.056 7.168 -19.216 1.00 84.81 182 ARG A CA 1
ATOM 1445 C C . ARG A 1 182 ? 8.546 7.747 -17.895 1.00 84.81 182 ARG A C 1
ATOM 1447 O O . ARG A 1 182 ? 8.781 8.953 -17.804 1.00 84.81 182 ARG A O 1
ATOM 1454 N N . PHE A 1 183 ? 8.764 6.886 -16.900 1.00 86.94 183 PHE A N 1
ATOM 1455 C CA . PHE A 1 183 ? 9.403 7.285 -15.653 1.00 86.94 183 PHE A CA 1
ATOM 1456 C C . PHE A 1 183 ? 10.802 7.854 -15.860 1.00 86.94 183 PHE A C 1
ATOM 1458 O O . PHE A 1 183 ? 11.075 8.945 -15.356 1.00 86.94 183 PHE A O 1
ATOM 1465 N N . LEU A 1 184 ? 11.650 7.184 -16.639 1.00 85.00 184 LEU A N 1
ATOM 1466 C CA . LEU A 1 184 ? 13.004 7.664 -16.921 1.00 85.00 184 LEU A CA 1
ATOM 1467 C C . LEU A 1 184 ? 13.016 8.967 -17.734 1.00 85.00 184 LEU A C 1
ATOM 1469 O O . LEU A 1 184 ? 13.866 9.822 -17.504 1.00 85.00 184 LEU A O 1
ATOM 1473 N N . LEU A 1 185 ? 12.055 9.146 -18.644 1.00 82.31 185 LEU A N 1
ATOM 1474 C CA . LEU A 1 185 ? 11.924 10.345 -19.481 1.00 82.31 185 LEU A CA 1
ATOM 1475 C C . LEU A 1 185 ? 11.321 11.558 -18.750 1.00 82.31 185 LEU A C 1
ATOM 1477 O O . LEU A 1 185 ? 11.219 12.634 -19.338 1.00 82.31 185 LEU A O 1
ATOM 1481 N N . GLY A 1 186 ? 10.863 11.404 -17.505 1.00 74.69 186 GLY A N 1
ATOM 1482 C CA . GLY A 1 186 ? 10.268 12.500 -16.737 1.00 74.69 186 GLY A CA 1
ATOM 1483 C C . GLY A 1 186 ? 8.908 12.987 -17.261 1.00 74.69 186 GLY A C 1
ATOM 1484 O O . GLY A 1 186 ? 8.380 13.983 -16.766 1.00 74.69 186 GLY A O 1
ATOM 1485 N N . SER A 1 187 ? 8.279 12.276 -18.206 1.00 65.25 187 SER A N 1
ATOM 1486 C CA . SER A 1 187 ? 6.989 12.637 -18.830 1.00 65.25 187 SER A CA 1
ATOM 1487 C C . SER A 1 187 ? 5.760 12.328 -17.955 1.00 65.25 187 SER A C 1
ATOM 1489 O O . SER A 1 187 ? 4.610 12.477 -18.367 1.00 65.25 187 SER A O 1
ATOM 1491 N N . ASN A 1 188 ? 5.992 11.994 -16.689 1.00 60.84 188 ASN A N 1
AT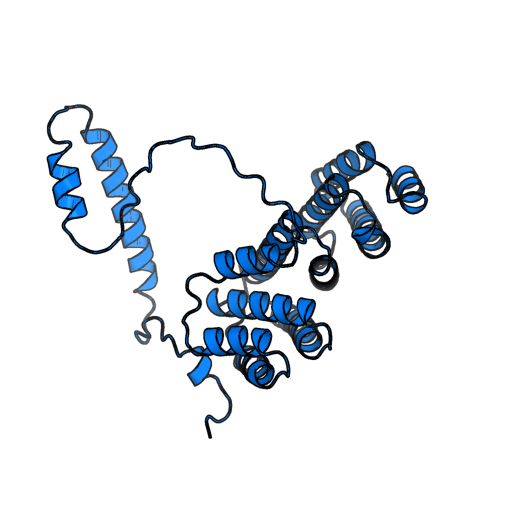OM 1492 C CA . ASN A 1 188 ? 5.019 11.490 -15.725 1.00 60.84 188 ASN A CA 1
ATOM 1493 C C . ASN A 1 188 ? 4.117 12.554 -15.069 1.00 60.84 188 ASN A C 1
ATOM 1495 O O . ASN A 1 188 ? 3.584 12.313 -13.983 1.00 60.84 188 ASN A O 1
ATOM 1499 N N . GLN A 1 189 ? 3.911 13.728 -15.678 1.00 59.59 189 GLN A N 1
ATOM 1500 C CA . GLN A 1 189 ? 3.136 14.825 -15.066 1.00 59.59 189 GLN A CA 1
ATOM 1501 C C . GLN A 1 189 ? 1.690 14.426 -14.679 1.00 59.59 189 GLN A C 1
ATOM 1503 O O . GLN A 1 189 ? 1.088 15.096 -13.845 1.00 59.59 189 GLN A O 1
ATOM 1508 N N . ASN A 1 190 ? 1.166 13.299 -15.190 1.00 63.81 190 ASN A N 1
ATOM 1509 C CA . ASN A 1 190 ? -0.201 12.820 -14.957 1.00 63.81 190 ASN A CA 1
ATOM 1510 C C . ASN A 1 190 ? -0.333 11.341 -14.509 1.00 63.81 190 ASN A C 1
ATOM 1512 O O . ASN A 1 190 ? -1.352 10.731 -14.834 1.00 63.81 190 ASN A O 1
ATOM 1516 N N . LEU A 1 191 ? 0.610 10.753 -13.748 1.00 68.06 191 LEU A N 1
ATOM 1517 C CA . LEU A 1 191 ? 0.462 9.331 -13.337 1.00 68.06 191 LEU A CA 1
ATOM 1518 C C . LEU A 1 191 ? -0.839 9.023 -12.584 1.00 68.06 191 LEU A C 1
ATOM 1520 O O . LEU A 1 191 ? -1.376 7.943 -12.770 1.00 68.06 191 LEU A O 1
ATOM 1524 N N . ASP A 1 192 ? -1.390 9.940 -11.781 1.00 66.12 192 ASP A N 1
ATOM 1525 C CA . ASP A 1 192 ? -2.674 9.692 -11.099 1.00 66.12 192 ASP A CA 1
ATOM 1526 C C . ASP A 1 192 ? -3.807 9.458 -12.113 1.00 66.12 192 ASP A C 1
ATOM 1528 O O . ASP A 1 192 ? -4.671 8.603 -11.912 1.00 66.12 192 ASP A O 1
ATOM 1532 N N . SER A 1 193 ? -3.797 10.214 -13.215 1.00 70.62 193 SER A N 1
ATOM 1533 C CA . SER A 1 193 ? -4.765 10.078 -14.306 1.00 70.62 193 SER A CA 1
ATOM 1534 C C . SER A 1 193 ? -4.500 8.815 -15.127 1.00 70.62 193 SER A C 1
ATOM 1536 O O . SER A 1 193 ? -5.444 8.126 -15.506 1.00 70.62 193 SER A O 1
ATOM 1538 N N . GLU A 1 194 ? -3.229 8.487 -15.367 1.00 71.38 194 GLU A N 1
ATOM 1539 C CA . GLU A 1 194 ? -2.810 7.283 -16.093 1.00 71.38 194 GLU A CA 1
ATOM 1540 C C . GLU A 1 194 ? -3.147 6.010 -15.308 1.00 71.38 194 GLU A C 1
ATOM 1542 O O . GLU A 1 194 ? -3.811 5.121 -15.833 1.00 71.38 194 GLU A O 1
ATOM 1547 N N . TYR A 1 195 ? -2.838 5.970 -14.012 1.00 76.88 195 TYR A N 1
ATOM 1548 C CA . TYR A 1 195 ? -3.212 4.880 -13.115 1.00 76.88 195 TYR A CA 1
ATOM 1549 C C . TYR A 1 195 ? -4.729 4.671 -13.079 1.00 76.88 195 TYR A C 1
ATOM 1551 O O . TYR A 1 195 ? -5.203 3.534 -13.072 1.00 76.88 195 TYR A O 1
ATOM 1559 N N . GLN A 1 196 ? -5.513 5.756 -13.059 1.00 76.12 196 GLN A N 1
ATOM 1560 C CA . GLN A 1 196 ? -6.976 5.682 -13.111 1.00 76.12 196 GLN A CA 1
ATOM 1561 C C . GLN A 1 196 ? -7.501 5.169 -14.457 1.00 76.12 196 GLN A C 1
ATOM 1563 O O . GLN A 1 196 ? -8.523 4.474 -14.473 1.00 76.12 196 GLN A O 1
ATOM 1568 N N . ALA A 1 197 ? -6.838 5.510 -15.563 1.00 76.12 197 ALA A N 1
ATOM 1569 C CA . ALA A 1 197 ? -7.172 5.013 -16.893 1.00 76.12 197 ALA A CA 1
ATOM 1570 C C . ALA A 1 197 ? -6.843 3.517 -17.019 1.00 76.12 197 ALA A C 1
ATOM 1572 O O . ALA A 1 197 ? -7.733 2.727 -17.328 1.00 76.12 197 ALA A O 1
ATOM 1573 N N . GLU A 1 198 ? -5.627 3.105 -16.653 1.00 72.12 198 GLU A N 1
ATOM 1574 C CA . GLU A 1 198 ? -5.197 1.699 -16.660 1.00 72.12 198 GLU A CA 1
ATOM 1575 C C . GLU A 1 198 ? -5.960 0.834 -15.648 1.00 72.12 198 GLU A C 1
ATOM 1577 O O . GLU A 1 198 ? -6.189 -0.351 -15.858 1.00 72.12 198 GLU A O 1
ATOM 1582 N N . SER A 1 199 ? -6.389 1.404 -14.520 1.00 72.69 199 SER A N 1
ATOM 1583 C CA . SER A 1 199 ? -7.290 0.708 -13.588 1.00 72.69 199 SER A CA 1
ATOM 1584 C C . SER A 1 199 ? -8.702 0.523 -14.153 1.00 72.69 199 SER A C 1
ATOM 1586 O O . SER A 1 199 ? -9.491 -0.211 -13.558 1.00 72.69 199 SER A O 1
ATOM 1588 N N . GLY A 1 200 ? -9.061 1.225 -15.230 1.00 60.62 200 GLY A N 1
ATOM 1589 C CA . GLY A 1 200 ? -10.354 1.114 -15.903 1.00 60.62 200 GLY A CA 1
ATOM 1590 C C . GLY A 1 200 ? -10.351 0.146 -17.084 1.00 60.62 200 GLY A C 1
ATOM 1591 O O . GLY A 1 200 ? -11.322 -0.573 -17.247 1.00 60.62 200 GLY A O 1
ATOM 1592 N N . SER A 1 201 ? -9.268 0.087 -17.863 1.00 55.56 201 SER A N 1
ATOM 1593 C CA . SER A 1 201 ? -9.189 -0.729 -19.088 1.00 55.56 201 SER A CA 1
ATOM 1594 C C . SER A 1 201 ? -9.211 -2.243 -18.856 1.00 55.56 201 SER A C 1
ATOM 1596 O O . SER A 1 201 ? -9.489 -3.000 -19.772 1.00 55.56 201 SER A O 1
ATOM 1598 N N . GLU A 1 202 ? -8.946 -2.704 -17.635 1.00 54.25 202 GLU A N 1
ATOM 1599 C CA . GLU A 1 202 ? -9.081 -4.121 -17.253 1.00 54.25 202 GLU A CA 1
ATOM 1600 C C . GLU A 1 202 ? -10.533 -4.548 -16.969 1.00 54.25 202 GLU A C 1
ATOM 1602 O O . GLU A 1 202 ? -10.788 -5.668 -16.527 1.00 54.25 202 GLU A O 1
ATOM 1607 N N . SER A 1 203 ? -11.479 -3.633 -17.169 1.00 45.91 203 SER A N 1
ATOM 1608 C CA . SER A 1 203 ? -12.907 -3.819 -16.964 1.00 45.91 203 SER A CA 1
ATOM 1609 C C . SER A 1 203 ? -13.641 -3.292 -18.190 1.00 45.91 203 SER A C 1
ATOM 1611 O O . SER A 1 203 ? -14.120 -2.169 -18.143 1.00 45.91 203 SER A O 1
ATOM 1613 N N . ASP A 1 204 ? -13.683 -4.063 -19.275 1.00 38.88 204 ASP A N 1
ATOM 1614 C CA . ASP A 1 204 ? -14.892 -4.157 -20.106 1.00 38.88 204 ASP A CA 1
ATOM 1615 C C . ASP A 1 204 ? -14.736 -5.220 -21.197 1.00 38.88 204 ASP A C 1
ATOM 1617 O O . ASP A 1 204 ? -14.015 -5.049 -22.178 1.00 38.88 204 ASP A O 1
ATOM 1621 N N . GLY A 1 205 ? -15.463 -6.321 -21.015 1.00 36.22 205 GLY A N 1
ATOM 1622 C CA . GLY A 1 205 ? -16.171 -6.943 -22.122 1.00 36.22 205 GLY A CA 1
ATOM 1623 C C . GLY A 1 205 ? -17.565 -6.319 -22.156 1.00 36.22 205 GLY A C 1
ATOM 1624 O O . GLY A 1 205 ? -18.325 -6.540 -21.222 1.00 36.22 205 GLY A O 1
ATOM 1625 N N . GLU A 1 206 ? -17.800 -5.515 -23.194 1.00 32.84 206 GLU A N 1
ATOM 1626 C CA . GLU A 1 206 ? -19.076 -5.087 -23.794 1.00 32.84 206 GLU A CA 1
ATOM 1627 C C . GLU A 1 206 ? -20.247 -4.683 -22.873 1.00 32.84 206 GLU A C 1
ATOM 1629 O O . GLU A 1 206 ? -20.901 -5.519 -22.264 1.00 32.84 206 GLU A O 1
ATOM 1634 N N . GLU A 1 207 ? -20.610 -3.395 -22.915 1.00 26.20 207 GLU A N 1
ATOM 1635 C CA . GLU A 1 207 ? -21.918 -2.951 -23.428 1.00 26.20 207 GLU A CA 1
ATOM 1636 C C . GLU A 1 207 ? -21.854 -1.445 -23.760 1.00 26.20 207 GLU A C 1
ATOM 1638 O O . GLU A 1 207 ? -21.986 -0.562 -22.908 1.00 26.20 207 GLU A O 1
ATOM 1643 N N . GLU A 1 208 ? -21.629 -1.142 -25.042 1.00 31.20 208 GLU A N 1
ATOM 1644 C CA . GLU A 1 208 ? -21.942 0.167 -25.609 1.00 31.20 208 GLU A CA 1
ATOM 1645 C C . GLU A 1 208 ? -23.464 0.347 -25.606 1.00 31.20 208 GLU A C 1
ATOM 1647 O O . GLU A 1 208 ? -24.171 -0.162 -26.473 1.00 31.20 208 GLU A O 1
ATOM 1652 N N . THR A 1 209 ? -23.985 1.129 -24.665 1.00 24.47 209 THR A N 1
ATOM 1653 C CA . THR A 1 209 ? -25.273 1.797 -24.868 1.00 24.47 209 THR A CA 1
ATOM 1654 C C . THR A 1 209 ? -25.024 3.268 -25.147 1.00 24.47 209 THR A C 1
ATOM 1656 O O . THR A 1 209 ? -24.831 4.085 -24.241 1.00 24.47 209 THR A O 1
ATOM 1659 N N . GLU A 1 210 ? -25.041 3.609 -26.435 1.00 27.56 210 GLU A N 1
ATOM 1660 C CA . GLU A 1 210 ? -25.365 4.951 -26.891 1.00 27.56 210 GLU A CA 1
ATOM 1661 C C . GLU A 1 210 ? -26.682 5.410 -26.248 1.00 27.56 210 GLU A C 1
ATOM 1663 O O . GLU A 1 210 ? -27.714 4.758 -26.381 1.00 27.56 210 GLU A O 1
ATOM 1668 N N . SER A 1 211 ? -26.655 6.565 -25.582 1.00 23.75 211 SER A N 1
ATOM 1669 C CA . SER A 1 211 ? -27.556 7.703 -25.833 1.00 23.75 211 SER A CA 1
ATOM 1670 C C . SER A 1 211 ? -27.726 8.557 -24.575 1.00 23.75 211 SER A C 1
ATOM 1672 O O . SER A 1 211 ? -28.075 8.082 -23.498 1.00 23.75 211 SER A O 1
ATOM 1674 N N . GLY A 1 212 ? -27.493 9.865 -24.714 1.00 25.20 212 GLY A N 1
ATOM 1675 C CA . GLY A 1 212 ? -27.730 10.820 -23.631 1.00 25.20 212 GLY A CA 1
ATOM 1676 C C . GLY A 1 212 ? -26.994 12.147 -23.768 1.00 25.20 212 GLY A C 1
ATOM 1677 O O . GLY A 1 212 ? -26.298 12.572 -22.848 1.00 25.20 212 GLY A O 1
ATOM 1678 N N . LYS A 1 213 ? -27.136 12.832 -24.912 1.00 31.00 213 LYS A N 1
ATOM 1679 C CA . LYS A 1 213 ? -26.707 14.230 -25.096 1.00 31.00 213 LYS A CA 1
ATOM 1680 C C . LYS A 1 213 ? -27.364 15.134 -24.040 1.00 31.00 213 LYS A C 1
ATOM 1682 O O . LYS A 1 213 ? -28.482 15.601 -24.221 1.00 31.00 213 LYS A O 1
ATOM 1687 N N . GLY A 1 214 ? -26.629 15.450 -22.977 1.00 25.84 214 GLY A N 1
ATOM 1688 C CA . GLY A 1 214 ? -26.966 16.491 -22.008 1.00 25.84 214 GLY A CA 1
ATOM 1689 C C . GLY A 1 214 ? -25.872 17.553 -21.960 1.00 25.84 214 GLY A C 1
ATOM 1690 O O . GLY A 1 214 ? -24.934 17.446 -21.175 1.00 25.84 214 GLY A O 1
ATOM 1691 N N . LYS A 1 215 ? -25.982 18.592 -22.799 1.00 35.53 215 LYS A N 1
ATOM 1692 C CA . LYS A 1 215 ? -25.145 19.803 -22.723 1.00 35.53 215 LYS A CA 1
ATOM 1693 C C . LYS A 1 215 ? -25.272 20.424 -21.323 1.00 35.53 215 LYS A C 1
ATOM 1695 O O . LYS A 1 215 ? -26.266 21.079 -21.027 1.00 35.53 215 LYS A O 1
ATOM 1700 N N . LYS A 1 216 ? -24.250 20.264 -20.480 1.00 30.05 216 LYS A N 1
ATOM 1701 C CA . LYS A 1 216 ? -24.017 21.107 -19.299 1.00 30.05 216 LYS A CA 1
ATOM 1702 C C . LYS A 1 216 ? -22.729 21.898 -19.514 1.00 30.05 216 LYS A C 1
ATOM 1704 O O . LYS A 1 216 ? -21.709 21.348 -19.918 1.00 30.05 216 LYS A O 1
ATOM 1709 N N . ASN A 1 217 ? -22.841 23.209 -19.316 1.00 28.95 217 ASN A N 1
ATOM 1710 C CA . ASN A 1 217 ? -21.848 24.235 -19.615 1.00 28.95 217 ASN A CA 1
ATOM 1711 C C . ASN A 1 217 ? -20.419 23.841 -19.216 1.00 28.95 217 ASN A C 1
ATOM 1713 O O . ASN A 1 217 ? -20.116 23.667 -18.036 1.00 28.95 217 ASN A O 1
ATOM 1717 N N . LYS A 1 218 ? -19.528 23.787 -20.215 1.00 31.55 218 LYS A N 1
ATOM 1718 C CA . LYS A 1 218 ? -18.078 23.833 -20.020 1.00 31.55 218 LYS A CA 1
ATOM 1719 C C . LYS A 1 218 ? -17.736 25.168 -19.355 1.00 31.55 218 LYS A C 1
ATOM 1721 O O . LYS A 1 218 ? -17.687 26.199 -20.018 1.00 31.55 218 LYS A O 1
ATOM 1726 N N . GLY A 1 219 ? -17.507 25.150 -18.045 1.00 29.62 219 GLY A N 1
ATOM 1727 C CA . GLY A 1 219 ? -16.717 26.192 -17.403 1.00 29.62 219 GLY A CA 1
ATOM 1728 C C . GLY A 1 219 ? -15.329 26.176 -18.039 1.00 29.62 219 GLY A C 1
ATOM 1729 O O . GLY A 1 219 ? -14.655 25.147 -17.995 1.00 29.62 219 GLY A O 1
ATOM 1730 N N . LEU A 1 220 ? -14.948 27.279 -18.687 1.00 30.47 220 LEU A N 1
ATOM 1731 C CA . LEU A 1 220 ? -13.610 27.480 -19.237 1.00 30.47 220 LEU A CA 1
ATOM 1732 C C . LEU A 1 220 ? -12.581 27.207 -18.130 1.00 30.47 220 LEU A C 1
ATOM 1734 O O . LEU A 1 220 ? -12.555 27.905 -17.114 1.00 30.47 220 LEU A O 1
ATOM 1738 N N . LYS A 1 221 ? -11.753 26.176 -18.315 1.00 32.47 221 LYS A N 1
ATOM 1739 C CA . LYS A 1 221 ? -10.552 25.974 -17.504 1.00 32.47 221 LYS A CA 1
ATOM 1740 C C . LYS A 1 221 ? -9.524 27.000 -17.972 1.00 32.47 221 LYS A C 1
ATOM 1742 O O . LYS A 1 221 ? -9.207 27.053 -19.154 1.00 32.47 221 LYS A O 1
ATOM 1747 N N . PHE A 1 222 ? -9.091 27.848 -17.047 1.00 33.75 222 PHE A N 1
ATOM 1748 C CA . PHE A 1 222 ? -8.103 28.887 -17.291 1.00 33.75 222 PHE A CA 1
ATOM 1749 C C . PHE A 1 222 ? -6.707 28.263 -17.182 1.00 33.75 222 PHE A C 1
ATOM 1751 O O . PHE A 1 222 ? -6.343 27.791 -16.104 1.00 33.75 222 PHE A O 1
ATOM 1758 N N . ASP A 1 223 ? -5.982 28.213 -18.297 1.00 36.66 223 ASP A N 1
ATOM 1759 C CA . ASP A 1 223 ? -4.622 27.681 -18.365 1.00 36.66 223 ASP A CA 1
ATOM 1760 C C . ASP A 1 223 ? -3.634 28.696 -17.774 1.00 36.66 223 ASP A C 1
ATOM 1762 O O . ASP A 1 223 ? -3.753 29.905 -17.992 1.00 36.66 223 ASP A O 1
ATOM 1766 N N . SER A 1 224 ? -2.693 28.238 -16.951 1.00 37.09 224 SER A N 1
ATOM 1767 C CA . SER A 1 224 ? -1.836 29.107 -16.133 1.00 37.09 224 SER A CA 1
ATOM 1768 C C . SER A 1 224 ? -0.577 29.576 -16.864 1.00 37.09 224 SER A C 1
ATOM 1770 O O . SER A 1 224 ? 0.510 29.570 -16.289 1.00 37.09 224 SER A O 1
ATOM 1772 N N . SER A 1 225 ? -0.716 30.017 -18.110 1.00 37.84 225 SER A N 1
ATOM 1773 C CA . SER A 1 225 ? 0.378 30.593 -18.890 1.00 37.84 225 SER A CA 1
ATOM 1774 C C . SER A 1 225 ? 0.044 32.020 -19.319 1.00 37.84 225 SER A C 1
ATOM 1776 O O . SER A 1 225 ? -0.828 32.240 -20.151 1.00 37.84 225 SER A O 1
ATOM 1778 N N . GLY A 1 226 ? 0.783 32.980 -18.756 1.00 37.75 226 GLY A N 1
ATOM 1779 C CA . GLY A 1 226 ? 1.014 34.294 -19.359 1.00 37.75 226 G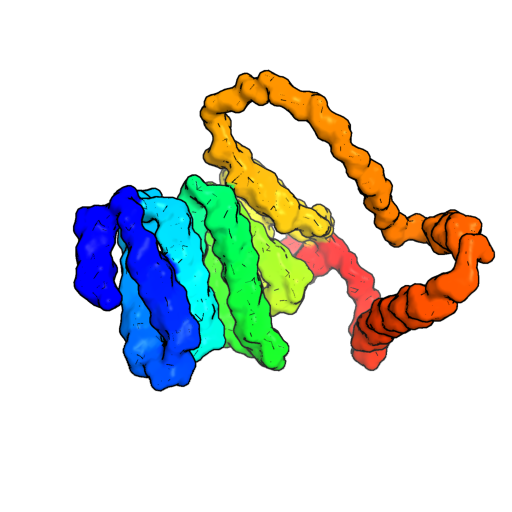LY A CA 1
ATOM 1780 C C . GLY A 1 226 ? -0.124 35.309 -19.244 1.00 37.75 226 GLY A C 1
ATOM 1781 O O . GLY A 1 226 ? -1.115 35.219 -19.946 1.00 37.75 226 GLY A O 1
ATOM 1782 N N . ILE A 1 227 ? 0.071 36.304 -18.370 1.00 45.91 227 ILE A N 1
ATOM 1783 C CA . ILE A 1 227 ? -0.248 37.752 -18.465 1.00 45.91 227 ILE A CA 1
ATOM 1784 C C . ILE A 1 227 ? -1.632 38.201 -19.025 1.00 45.91 227 ILE A C 1
ATOM 1786 O O . ILE A 1 227 ? -2.264 39.064 -18.413 1.00 45.91 227 ILE A O 1
ATOM 1790 N N . GLU A 1 228 ? -2.169 37.617 -20.094 1.00 49.78 228 GLU A N 1
ATOM 1791 C CA . GLU A 1 228 ? -3.445 37.966 -20.742 1.00 49.78 228 GLU A CA 1
ATOM 1792 C C . GLU A 1 228 ? -4.680 37.674 -19.873 1.00 49.78 228 GLU A C 1
ATOM 1794 O O . GLU A 1 228 ? -5.635 38.455 -19.846 1.00 49.78 228 GLU A O 1
ATOM 1799 N N . GLY A 1 229 ? -4.645 36.611 -19.065 1.00 46.28 229 GLY A N 1
ATOM 1800 C CA . GLY A 1 229 ? -5.738 36.264 -18.146 1.00 46.28 229 GLY A CA 1
ATOM 1801 C C . GLY A 1 229 ? -6.058 37.308 -17.098 1.00 46.28 229 GLY A C 1
ATOM 1802 O O . GLY A 1 229 ? -7.214 37.541 -16.741 1.00 46.28 229 GLY A O 1
ATOM 1803 N N . LYS A 1 230 ? -4.999 37.940 -16.593 1.00 52.94 230 LYS A N 1
ATOM 1804 C CA . LYS A 1 230 ? -5.096 38.939 -15.535 1.00 52.94 230 LYS A CA 1
ATOM 1805 C C . LYS A 1 230 ? -5.725 40.221 -16.082 1.00 52.94 230 LYS A C 1
ATOM 1807 O O . LYS A 1 230 ? -6.622 40.765 -15.446 1.00 52.94 230 LYS A O 1
ATOM 1812 N N . ALA A 1 231 ? -5.341 40.624 -17.294 1.00 52.81 231 ALA A N 1
ATOM 1813 C CA . ALA A 1 231 ? -5.896 41.784 -17.988 1.00 52.81 231 ALA A CA 1
ATOM 1814 C C . ALA A 1 231 ? -7.376 41.590 -18.370 1.00 52.81 231 ALA A C 1
ATOM 1816 O O . ALA A 1 231 ? -8.192 42.491 -18.159 1.00 52.81 231 ALA A O 1
ATOM 1817 N N . MET A 1 232 ? -7.755 40.395 -18.845 1.00 49.56 232 MET A N 1
ATOM 1818 C CA . MET A 1 232 ? -9.153 40.076 -19.170 1.00 49.56 232 MET A CA 1
ATOM 1819 C C . MET A 1 232 ? -10.047 40.005 -17.919 1.00 49.56 232 MET A C 1
ATOM 1821 O O . MET A 1 232 ? -11.170 40.514 -17.927 1.00 49.56 232 MET A O 1
ATOM 1825 N N . TRP A 1 233 ? -9.542 39.447 -16.812 1.00 52.66 233 TRP A N 1
ATOM 1826 C CA . TRP A 1 233 ? -10.255 39.417 -15.528 1.00 52.66 233 TRP A CA 1
ATOM 1827 C C . TRP A 1 233 ? -10.425 40.820 -14.921 1.00 52.66 233 TRP A C 1
ATOM 1829 O O . TRP A 1 233 ? -11.483 41.152 -14.379 1.00 52.66 233 TRP A O 1
ATOM 1839 N N . GLU A 1 234 ? -9.410 41.677 -15.052 1.00 54.78 234 GLU A N 1
ATOM 1840 C CA . GLU A 1 234 ? -9.448 43.071 -14.600 1.00 54.78 234 GLU A CA 1
ATOM 1841 C C . GLU A 1 234 ? -10.405 43.946 -15.427 1.00 54.78 234 GLU A C 1
ATOM 1843 O O . GLU A 1 234 ? -11.040 44.846 -14.867 1.00 54.78 234 GLU A O 1
ATOM 1848 N N . ALA A 1 235 ? -10.569 43.669 -16.725 1.00 56.09 235 ALA A N 1
ATOM 1849 C CA . ALA A 1 235 ? -11.539 44.350 -17.584 1.00 56.09 235 ALA A CA 1
ATOM 1850 C C . ALA A 1 235 ? -12.994 43.985 -17.230 1.00 56.09 235 ALA A C 1
ATOM 1852 O O . ALA A 1 235 ? -13.862 44.857 -17.199 1.00 56.09 235 ALA A O 1
ATOM 1853 N N . PHE A 1 236 ? -13.258 42.724 -16.874 1.00 43.62 236 PHE A N 1
ATOM 1854 C CA . PHE A 1 236 ? -14.614 42.219 -16.627 1.00 43.62 236 PHE A CA 1
ATOM 1855 C C . PHE A 1 236 ? -15.223 42.666 -15.279 1.00 43.62 236 PHE A C 1
ATOM 1857 O O . PHE A 1 236 ? -16.415 42.472 -15.046 1.00 43.62 236 PHE A O 1
ATOM 1864 N N . HIS A 1 237 ? -14.437 43.218 -14.341 1.00 53.12 237 HIS A N 1
ATOM 1865 C CA . HIS A 1 237 ? -14.871 43.471 -12.950 1.00 53.12 237 HIS A CA 1
ATOM 1866 C C . HIS A 1 237 ? -14.696 44.918 -12.452 1.00 53.12 237 HIS A C 1
ATOM 1868 O O . HIS A 1 237 ? -14.850 45.189 -11.255 1.00 53.12 237 HIS A O 1
ATOM 1874 N N . LYS A 1 238 ? -14.444 45.880 -13.349 1.00 51.28 238 LYS A N 1
ATOM 1875 C CA . LYS A 1 238 ? -14.365 47.313 -12.998 1.00 51.28 238 LYS A CA 1
ATOM 1876 C C . LYS A 1 238 ? -15.714 47.965 -12.646 1.00 51.28 238 LYS A C 1
ATOM 1878 O O . LYS A 1 238 ? -15.721 49.074 -12.121 1.00 51.28 238 LYS A O 1
ATOM 1883 N N . THR A 1 239 ? -16.847 47.283 -12.818 1.00 47.09 239 THR A N 1
ATOM 1884 C CA . THR A 1 239 ? -18.189 47.839 -12.561 1.00 47.09 239 THR A CA 1
ATOM 1885 C C . THR A 1 239 ? -18.905 47.175 -11.377 1.00 47.09 239 THR A C 1
ATOM 1887 O O . THR A 1 239 ? -19.956 46.574 -11.549 1.00 47.09 239 THR A O 1
ATOM 1890 N N . SER A 1 240 ? -18.372 47.258 -10.149 1.00 41.50 240 SER A N 1
ATOM 1891 C CA . SER A 1 240 ? -19.200 47.197 -8.921 1.00 41.50 240 SER A CA 1
ATOM 1892 C C . SER A 1 240 ? -18.390 47.461 -7.644 1.00 41.50 240 SER A C 1
ATOM 1894 O O . SER A 1 240 ? -17.377 46.814 -7.369 1.00 41.50 240 SER A O 1
ATOM 1896 N N . LYS A 1 241 ? -18.904 48.344 -6.777 1.00 49.62 241 LYS A N 1
ATOM 1897 C CA . LYS A 1 241 ? -18.317 48.721 -5.474 1.00 49.62 241 LYS A CA 1
ATOM 1898 C C . LYS A 1 241 ? -18.243 47.575 -4.436 1.00 49.62 241 LYS A C 1
ATOM 1900 O O . LYS A 1 241 ? -17.625 47.753 -3.391 1.00 49.62 241 LYS A O 1
ATOM 1905 N N . LYS A 1 242 ? -18.770 46.370 -4.714 1.00 45.69 242 LYS A N 1
ATOM 1906 C CA . LYS A 1 242 ? -18.584 45.160 -3.868 1.00 45.69 242 LYS A CA 1
ATOM 1907 C C . LYS A 1 242 ? -17.209 44.468 -4.043 1.00 45.69 242 LYS A C 1
ATOM 1909 O O . LYS A 1 242 ? -16.938 43.464 -3.382 1.00 45.69 242 LYS A O 1
ATOM 1914 N N . SER A 1 243 ? -16.327 44.999 -4.896 1.00 55.09 243 SER A N 1
ATOM 1915 C CA . SER A 1 243 ? -15.064 44.367 -5.326 1.00 55.09 243 SER A CA 1
ATOM 1916 C C . SER A 1 243 ? -13.884 44.474 -4.332 1.00 55.09 243 SER A C 1
ATOM 1918 O O . SER A 1 243 ? -12.995 43.622 -4.320 1.00 55.09 243 SER A O 1
ATOM 1920 N N . THR A 1 244 ? -13.878 45.435 -3.403 1.00 54.09 244 THR A N 1
ATOM 1921 C CA . THR A 1 244 ? -12.705 45.711 -2.538 1.00 54.09 244 THR A CA 1
ATOM 1922 C C . THR A 1 244 ? -12.355 44.578 -1.560 1.00 54.09 244 THR A C 1
ATOM 1924 O O . THR A 1 244 ? -11.179 44.263 -1.367 1.00 54.09 244 THR A O 1
ATOM 1927 N N . ARG A 1 245 ? -13.354 43.899 -0.971 1.00 56.62 245 ARG A N 1
ATOM 1928 C CA . ARG A 1 245 ? -13.131 42.746 -0.067 1.00 56.62 245 ARG A CA 1
ATOM 1929 C C . ARG A 1 245 ? -12.668 41.487 -0.806 1.00 56.62 245 ARG A C 1
ATOM 1931 O O . ARG A 1 245 ? -11.871 40.726 -0.258 1.00 56.62 245 ARG A O 1
ATOM 1938 N N . LYS A 1 246 ? -13.142 41.261 -2.037 1.00 56.38 246 LYS A N 1
ATOM 1939 C CA . LYS A 1 246 ? -12.704 40.128 -2.871 1.00 56.38 246 LYS A CA 1
ATOM 1940 C C . LYS A 1 246 ? -11.299 40.361 -3.428 1.00 56.38 246 LYS A C 1
ATOM 1942 O O . LYS A 1 246 ? -10.487 39.445 -3.342 1.00 56.38 246 LYS A O 1
ATOM 1947 N N . LYS A 1 247 ? -10.972 41.590 -3.847 1.00 59.59 247 LYS A N 1
ATOM 1948 C CA . LYS A 1 247 ? -9.616 41.985 -4.264 1.00 59.59 247 LYS A CA 1
ATOM 1949 C C . LYS A 1 247 ? -8.581 41.707 -3.168 1.00 59.59 247 LYS A C 1
ATOM 1951 O O . LYS A 1 247 ? -7.624 40.983 -3.411 1.00 59.59 247 LYS A O 1
ATOM 1956 N N . LYS A 1 248 ? -8.856 42.123 -1.922 1.00 67.12 248 LYS A N 1
ATOM 1957 C CA . LYS A 1 248 ? -7.983 41.823 -0.768 1.00 67.12 248 LYS A CA 1
ATOM 1958 C C . LYS A 1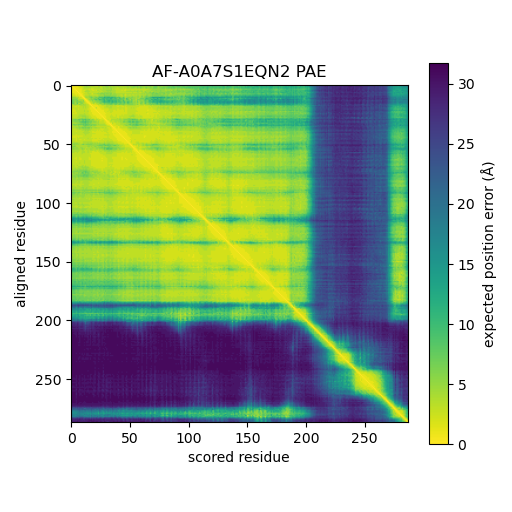 248 ? -7.841 40.324 -0.466 1.00 67.12 248 LYS A C 1
ATOM 1960 O O . LYS A 1 248 ? -6.804 39.905 0.039 1.00 67.12 248 LYS A O 1
ATOM 1965 N N . ARG A 1 249 ? -8.857 39.490 -0.740 1.00 64.06 249 ARG A N 1
ATOM 1966 C CA . ARG A 1 249 ? -8.747 38.022 -0.585 1.00 64.06 249 ARG A CA 1
ATOM 1967 C C . ARG A 1 249 ? -7.855 37.404 -1.657 1.00 64.06 249 ARG A C 1
ATOM 1969 O O . ARG A 1 249 ? -7.068 36.524 -1.326 1.00 64.06 249 ARG A O 1
ATOM 1976 N N . VAL A 1 250 ? -7.968 37.871 -2.898 1.00 57.78 250 VAL A N 1
ATOM 1977 C CA . VAL A 1 250 ? -7.144 37.401 -4.019 1.00 57.78 250 VAL A CA 1
ATOM 1978 C C . VAL A 1 250 ? -5.695 37.864 -3.852 1.00 57.78 250 VAL A C 1
ATOM 1980 O O . VAL A 1 250 ? -4.799 37.038 -3.948 1.00 57.78 250 VAL A O 1
ATOM 1983 N N . GLU A 1 251 ? -5.452 39.117 -3.462 1.00 63.44 251 GLU A N 1
ATOM 1984 C CA . GLU A 1 251 ? -4.106 39.615 -3.129 1.00 63.44 251 GLU A CA 1
ATOM 1985 C C . GLU A 1 251 ? -3.455 38.797 -2.005 1.00 63.44 251 GLU A C 1
ATOM 1987 O O . GLU A 1 251 ? -2.293 38.419 -2.110 1.00 63.44 251 GLU A O 1
ATOM 1992 N N . ARG A 1 252 ? -4.208 38.431 -0.958 1.00 70.94 252 ARG A N 1
ATOM 1993 C CA . ARG A 1 252 ? -3.704 37.547 0.109 1.00 70.94 252 ARG A CA 1
ATOM 1994 C C . ARG A 1 252 ? -3.438 36.119 -0.368 1.00 70.94 252 ARG A C 1
ATOM 1996 O O . ARG A 1 252 ? -2.544 35.471 0.170 1.00 70.94 252 ARG A O 1
ATOM 2003 N N . ALA A 1 253 ? -4.207 35.613 -1.331 1.00 65.75 253 ALA A N 1
ATOM 2004 C CA . ALA A 1 253 ? -3.987 34.292 -1.916 1.00 65.75 253 ALA A CA 1
ATOM 2005 C C . ALA A 1 253 ? -2.731 34.282 -2.802 1.00 65.75 253 ALA A C 1
ATOM 2007 O O . ALA A 1 253 ? -1.911 33.378 -2.667 1.00 65.75 253 ALA A O 1
ATOM 2008 N N . ILE A 1 254 ? -2.537 35.328 -3.611 1.00 64.19 254 ILE A N 1
ATOM 2009 C CA . ILE A 1 254 ? -1.340 35.527 -4.438 1.00 64.19 254 ILE A CA 1
ATOM 2010 C C . ILE A 1 254 ? -0.110 35.724 -3.546 1.00 64.19 254 ILE A C 1
ATOM 2012 O O . ILE A 1 254 ? 0.885 35.039 -3.738 1.00 64.19 254 ILE A O 1
ATOM 2016 N N . ALA A 1 255 ? -0.194 36.546 -2.496 1.00 68.06 255 ALA A N 1
ATOM 2017 C CA . ALA A 1 255 ? 0.904 36.733 -1.547 1.00 68.06 255 ALA A CA 1
ATOM 2018 C C . ALA A 1 255 ? 1.234 35.452 -0.757 1.00 68.06 255 ALA A C 1
ATOM 2020 O O . ALA A 1 255 ? 2.392 35.213 -0.426 1.00 68.06 255 ALA A O 1
ATOM 2021 N N . LYS A 1 256 ? 0.244 34.594 -0.461 1.00 68.31 256 LYS A N 1
ATOM 2022 C CA . LYS A 1 256 ? 0.490 33.263 0.125 1.00 68.31 256 LYS A CA 1
ATOM 2023 C C . LYS A 1 256 ? 1.145 32.304 -0.867 1.00 68.31 256 LYS A C 1
ATOM 2025 O O . LYS A 1 256 ? 1.978 31.513 -0.440 1.00 68.31 256 LYS A O 1
ATOM 2030 N N . ALA A 1 257 ? 0.780 32.357 -2.146 1.00 61.88 257 ALA A N 1
ATOM 2031 C CA . ALA A 1 257 ? 1.427 31.568 -3.191 1.00 61.88 257 ALA A CA 1
ATOM 2032 C C . ALA A 1 257 ? 2.879 32.028 -3.408 1.00 61.88 257 ALA A C 1
ATOM 2034 O O . ALA A 1 257 ? 3.777 31.196 -3.404 1.00 61.88 257 ALA A O 1
ATOM 2035 N N . GLN A 1 258 ? 3.117 33.342 -3.449 1.00 62.34 258 GLN A N 1
ATOM 2036 C CA . GLN A 1 258 ? 4.449 33.943 -3.569 1.00 62.34 258 GLN A CA 1
ATOM 2037 C C . GLN A 1 258 ? 5.319 33.724 -2.325 1.00 62.34 258 GLN A C 1
ATOM 2039 O O . GLN A 1 258 ? 6.514 33.499 -2.441 1.00 62.34 258 GLN A O 1
ATOM 2044 N N . LYS A 1 259 ? 4.741 33.721 -1.116 1.00 59.88 259 LYS A N 1
ATOM 2045 C CA . LYS A 1 259 ? 5.479 33.323 0.095 1.00 59.88 259 LYS A CA 1
ATOM 2046 C C . LYS A 1 259 ? 5.786 31.831 0.132 1.00 59.88 259 LYS A C 1
ATOM 2048 O O . LYS A 1 259 ? 6.804 31.458 0.691 1.00 59.88 259 LYS A O 1
ATOM 2053 N N . LYS A 1 260 ? 4.934 30.976 -0.442 1.00 54.38 260 LYS A N 1
ATOM 2054 C CA . LYS A 1 260 ? 5.234 29.544 -0.582 1.00 54.38 260 LYS A CA 1
ATOM 2055 C C . LYS A 1 260 ? 6.337 29.288 -1.608 1.00 54.38 260 LYS A C 1
ATOM 2057 O O . LYS A 1 260 ? 7.148 28.409 -1.359 1.00 54.38 260 LYS A O 1
ATOM 2062 N N . SER A 1 261 ? 6.393 30.061 -2.695 1.00 44.53 261 SER A N 1
ATOM 2063 C CA . SER A 1 261 ? 7.508 29.994 -3.645 1.00 44.53 261 SER A CA 1
ATOM 2064 C C . SER A 1 261 ? 8.794 30.595 -3.064 1.00 44.53 261 SER A C 1
ATOM 2066 O O . SER A 1 261 ? 9.851 30.011 -3.236 1.00 44.53 261 SER A O 1
ATOM 2068 N N . ALA A 1 262 ? 8.710 31.687 -2.294 1.00 42.00 262 ALA A N 1
ATOM 2069 C CA . ALA A 1 262 ? 9.868 32.299 -1.631 1.00 42.00 262 ALA A CA 1
ATOM 2070 C C . ALA A 1 262 ? 10.404 31.473 -0.442 1.00 42.00 262 ALA A C 1
ATOM 2072 O O . ALA A 1 262 ? 11.600 31.421 -0.200 1.00 42.00 262 ALA A O 1
ATOM 2073 N N . PHE A 1 263 ? 9.544 30.750 0.285 1.00 39.78 263 PHE A N 1
ATOM 2074 C CA . PHE A 1 263 ? 9.991 29.802 1.318 1.00 39.78 263 PHE A CA 1
ATOM 2075 C C . PHE A 1 263 ? 10.690 28.566 0.718 1.00 39.78 263 PHE A C 1
ATOM 2077 O O . PHE A 1 263 ? 11.327 27.812 1.444 1.00 39.78 263 PHE A O 1
ATOM 2084 N N . HIS A 1 264 ? 10.571 28.350 -0.596 1.00 42.38 264 HIS A N 1
ATOM 2085 C CA . HIS A 1 264 ? 11.364 27.373 -1.345 1.00 42.38 264 HIS A CA 1
ATOM 2086 C C . HIS A 1 264 ? 12.679 27.951 -1.893 1.00 42.38 264 HIS A C 1
ATOM 2088 O O . HIS A 1 264 ? 13.527 27.166 -2.298 1.00 42.38 264 HIS A O 1
ATOM 2094 N N . SER A 1 265 ? 12.874 29.278 -1.900 1.00 34.19 265 SER A N 1
ATOM 2095 C CA . SER A 1 265 ? 14.062 29.908 -2.498 1.00 34.19 265 SER A CA 1
ATOM 2096 C C . SER A 1 265 ? 15.184 30.242 -1.508 1.00 34.19 265 SER A C 1
ATOM 2098 O O . SER A 1 265 ? 16.295 30.495 -1.951 1.00 34.19 265 SER A O 1
ATOM 2100 N N . ASP A 1 266 ? 14.937 30.237 -0.192 1.00 31.36 266 ASP A N 1
ATOM 2101 C CA . ASP A 1 266 ? 15.906 30.730 0.813 1.00 31.36 266 ASP A CA 1
ATOM 2102 C C . ASP A 1 266 ? 16.742 29.644 1.527 1.00 31.36 266 ASP A C 1
ATOM 2104 O O . ASP A 1 266 ? 17.472 29.937 2.475 1.00 31.36 266 ASP A O 1
ATOM 2108 N N . SER A 1 267 ? 16.709 28.387 1.075 1.00 34.03 267 SER A N 1
ATOM 2109 C CA . SER A 1 267 ? 17.705 27.381 1.479 1.00 34.03 267 SER A CA 1
ATOM 2110 C C . SER A 1 267 ? 18.734 27.189 0.364 1.00 34.03 267 SER A C 1
ATOM 2112 O O . SER A 1 267 ? 18.530 26.389 -0.544 1.00 34.03 267 SER A O 1
ATOM 2114 N N . ASN A 1 268 ? 19.819 27.963 0.443 1.00 30.44 268 ASN A N 1
ATOM 2115 C CA . ASN A 1 268 ? 20.978 27.955 -0.453 1.00 30.44 268 ASN A CA 1
ATOM 2116 C C . ASN A 1 268 ? 21.434 26.557 -0.904 1.00 30.44 268 ASN A C 1
ATOM 2118 O O . ASN A 1 268 ? 21.796 25.727 -0.068 1.00 30.44 268 ASN A O 1
ATOM 2122 N N . GLY A 1 269 ? 21.576 26.388 -2.224 1.00 27.41 269 GLY A N 1
ATOM 2123 C CA . GLY A 1 269 ? 22.504 25.423 -2.819 1.00 27.41 269 GLY A CA 1
ATOM 2124 C C . GLY A 1 269 ? 21.998 24.725 -4.080 1.00 27.41 269 GLY A C 1
ATOM 2125 O O . GLY A 1 269 ? 21.580 23.579 -4.001 1.00 27.41 269 GLY A O 1
ATOM 2126 N N . VAL A 1 270 ? 22.166 25.392 -5.229 1.00 30.98 270 VAL A N 1
ATOM 2127 C CA . VAL A 1 270 ? 21.980 24.903 -6.612 1.00 30.98 270 VAL A CA 1
ATOM 2128 C C . VAL A 1 270 ? 20.523 24.809 -7.083 1.00 30.98 270 VAL A C 1
ATOM 2130 O O . VAL A 1 270 ? 19.768 23.911 -6.722 1.00 30.98 270 VAL A O 1
ATOM 2133 N N . GLU A 1 271 ? 20.169 25.740 -7.970 1.00 34.16 271 GLU A N 1
ATOM 2134 C CA . GLU A 1 271 ? 19.032 25.659 -8.887 1.00 34.16 271 GLU A CA 1
ATOM 2135 C C . GLU A 1 271 ? 19.182 24.422 -9.787 1.00 34.16 271 GLU A C 1
ATOM 2137 O O . GLU A 1 271 ? 19.724 24.472 -10.887 1.00 34.16 271 GLU A O 1
ATOM 2142 N N . LEU A 1 272 ? 18.717 23.277 -9.300 1.00 38.38 272 LEU A N 1
ATOM 2143 C CA . LEU A 1 272 ? 18.232 22.201 -10.149 1.00 38.38 272 LEU A CA 1
ATOM 2144 C C . LEU A 1 272 ? 16.734 22.455 -10.303 1.00 38.38 272 LEU A C 1
ATOM 2146 O O . LEU A 1 272 ? 15.926 21.917 -9.544 1.00 38.38 272 LEU A O 1
ATOM 2150 N N . GLU A 1 273 ? 16.371 23.313 -11.264 1.00 41.78 273 GLU A N 1
ATOM 2151 C CA . GLU A 1 273 ? 15.051 23.225 -11.897 1.00 41.78 273 GLU A CA 1
ATOM 2152 C C . GLU A 1 273 ? 14.742 21.745 -12.116 1.00 41.78 273 GLU A C 1
ATOM 2154 O O . GLU A 1 273 ? 15.652 21.014 -12.508 1.00 41.78 273 GLU A O 1
ATOM 2159 N N . ASP A 1 274 ? 13.516 21.315 -11.798 1.00 54.06 274 ASP A N 1
ATOM 2160 C CA . ASP A 1 274 ? 13.003 19.946 -11.916 1.00 54.06 274 ASP A CA 1
ATOM 2161 C C . ASP A 1 274 ? 13.602 19.203 -13.118 1.00 54.06 274 ASP A C 1
ATOM 2163 O O . ASP A 1 274 ? 13.025 19.190 -14.204 1.00 54.06 274 ASP A O 1
ATOM 2167 N N . ASN A 1 275 ? 14.784 18.605 -12.936 1.00 58.22 275 ASN A N 1
ATOM 2168 C CA . ASN A 1 275 ? 15.502 18.020 -14.050 1.00 58.22 275 ASN A CA 1
ATOM 2169 C C . ASN A 1 275 ? 14.673 16.802 -14.462 1.00 58.22 275 ASN A C 1
ATOM 2171 O O . ASN A 1 275 ? 14.547 15.874 -13.650 1.00 58.22 275 ASN A O 1
ATOM 2175 N N . PRO A 1 276 ? 14.085 16.781 -15.673 1.00 61.16 276 PRO A N 1
ATOM 2176 C CA . PRO A 1 276 ? 13.259 15.659 -16.109 1.00 61.16 276 PRO A CA 1
ATOM 2177 C C . PRO A 1 276 ? 14.062 14.351 -16.108 1.00 61.16 276 PRO A C 1
ATOM 2179 O O . PRO A 1 276 ? 13.488 13.274 -15.987 1.00 61.16 276 PRO A O 1
ATOM 2182 N N . PHE A 1 277 ? 15.393 14.458 -16.134 1.00 64.56 277 PHE A N 1
ATOM 2183 C CA . PHE A 1 277 ? 16.348 13.360 -16.111 1.00 64.56 277 PHE A CA 1
ATOM 2184 C C . PHE A 1 277 ? 16.986 13.121 -14.737 1.00 64.56 277 PHE A C 1
ATOM 2186 O O . PHE A 1 277 ? 17.974 12.395 -14.647 1.00 64.56 277 PHE A O 1
ATOM 2193 N N . ALA A 1 278 ? 16.437 13.675 -13.647 1.00 73.12 278 ALA A N 1
ATOM 2194 C CA . ALA A 1 278 ? 16.945 13.419 -12.295 1.00 73.12 278 ALA A CA 1
ATOM 2195 C C . ALA A 1 278 ? 17.008 11.915 -11.976 1.00 73.12 278 ALA A C 1
ATOM 2197 O O . ALA A 1 278 ? 17.914 11.476 -11.277 1.00 73.12 278 ALA A O 1
ATOM 2198 N N . ALA A 1 279 ? 16.069 11.128 -12.513 1.00 74.12 279 ALA A N 1
ATOM 2199 C CA . ALA A 1 279 ? 16.116 9.672 -12.436 1.00 74.12 279 ALA A CA 1
ATOM 2200 C C . ALA A 1 279 ? 17.322 9.104 -13.204 1.00 74.12 279 ALA A C 1
ATOM 2202 O O . ALA A 1 279 ? 18.089 8.341 -12.637 1.00 74.12 279 ALA A O 1
ATOM 2203 N N . ILE A 1 280 ? 17.551 9.523 -14.452 1.00 76.94 280 ILE A N 1
ATOM 2204 C CA . ILE A 1 280 ? 18.666 9.026 -15.278 1.00 76.94 280 ILE A CA 1
ATOM 2205 C C . ILE A 1 280 ? 20.027 9.315 -14.634 1.00 76.94 280 ILE A C 1
ATOM 2207 O O . ILE A 1 280 ? 20.906 8.462 -14.652 1.00 76.94 280 ILE A O 1
ATOM 2211 N N . MET A 1 281 ? 20.191 10.479 -14.002 1.00 75.06 281 MET A N 1
ATOM 2212 C CA . MET A 1 281 ? 21.437 10.838 -13.313 1.00 75.06 281 MET A CA 1
ATOM 2213 C C . MET A 1 281 ? 21.762 9.951 -12.098 1.00 75.06 281 MET A C 1
ATOM 2215 O O . MET A 1 281 ? 22.893 9.977 -11.626 1.00 75.06 281 MET A O 1
ATOM 2219 N N . MET A 1 282 ? 20.786 9.199 -11.579 1.00 78.00 282 MET A N 1
ATOM 2220 C CA . MET A 1 282 ? 20.935 8.299 -10.427 1.00 78.00 282 MET A CA 1
ATOM 2221 C C . MET A 1 282 ? 21.091 6.821 -10.825 1.00 78.00 282 MET A C 1
ATOM 2223 O O . MET A 1 282 ? 21.089 5.952 -9.953 1.00 78.00 282 MET A O 1
ATOM 2227 N N . LEU A 1 283 ? 21.198 6.518 -12.124 1.00 78.19 283 LEU A N 1
ATOM 2228 C CA . LEU A 1 283 ? 21.478 5.167 -12.605 1.00 78.19 283 LEU A CA 1
ATOM 2229 C C . LEU A 1 283 ? 22.952 4.810 -12.399 1.00 78.19 283 LEU A C 1
ATOM 2231 O O . LEU A 1 283 ? 23.842 5.610 -12.691 1.00 78.19 283 LEU A O 1
ATOM 2235 N N . HIS A 1 284 ? 23.210 3.585 -11.941 1.00 63.25 284 HIS A N 1
ATOM 2236 C CA . HIS A 1 284 ? 24.561 3.034 -11.982 1.00 63.25 284 HIS A CA 1
ATOM 2237 C C . HIS A 1 284 ? 24.897 2.632 -13.424 1.00 63.25 284 HIS A C 1
ATOM 2239 O O . HIS A 1 284 ? 24.306 1.697 -13.951 1.00 63.25 284 HIS A O 1
ATOM 2245 N N . ASP A 1 285 ? 25.844 3.368 -14.011 1.00 48.69 285 ASP A N 1
ATOM 2246 C CA . ASP A 1 285 ? 26.393 3.248 -15.371 1.00 48.69 285 ASP A CA 1
ATOM 2247 C C . ASP A 1 285 ? 25.370 3.356 -16.527 1.00 48.69 285 ASP A C 1
ATOM 2249 O O . ASP A 1 285 ? 24.718 2.378 -16.895 1.00 48.69 285 ASP A O 1
ATOM 2253 N N . PRO A 1 286 ? 25.254 4.533 -17.174 1.00 45.06 286 PRO A N 1
ATOM 2254 C CA . PRO A 1 286 ? 24.695 4.649 -18.514 1.00 45.06 286 PRO A CA 1
ATOM 2255 C C . PRO A 1 286 ? 25.787 4.306 -19.544 1.00 45.06 286 PRO A C 1
ATOM 2257 O O . PRO A 1 286 ? 26.314 5.205 -20.200 1.00 45.06 286 PRO A O 1
ATOM 2260 N N . GLN A 1 287 ? 26.184 3.034 -19.638 1.00 35.56 287 GLN A N 1
ATOM 2261 C CA . GLN A 1 287 ? 27.045 2.554 -20.732 1.00 35.56 287 GLN A CA 1
ATOM 2262 C C . GLN A 1 287 ? 26.220 1.968 -21.871 1.00 35.56 287 GLN A C 1
ATOM 2264 O O . GLN A 1 287 ? 25.294 1.176 -21.584 1.00 35.56 287 GLN A O 1
#

Mean predicted aligned error: 14.63 Å

pLDDT: mean 75.55, std 20.81, range [23.75, 93.94]

Organism: NCBI:txid708627

Foldseek 3Di:
DVVLLVVCLVPQLDDSPVVLVVLQVCLVCCLVPLPVLLVSLVSLLVSCQVRVQNHDPVSNVSSLVSNLSSVVSVSDDLLSNLVSLLVSCVHLDLVSNLVSLVSNLVSLCVCPVPHQPPVVVVSVLVVLLVQCVDPPPSSVVSSLLSLLVCCVVVSPVALVSLQSLVVQLPDPDPVSVVSSVCSQQLVPPDSSVVSSVVSPVVDDDDDDDDDDDDDDDDPDDDDPDDDPVVVVVVVVPPPDPVCPVVVVVVVVVVVVVVVVVVVVVPPDDDPPDVDSNSSVVSHDDPD